Protein AF-A0AAP0NIX9-F1 (afdb_monomer_lite)

pLDDT: mean 76.67, std 14.0, range [36.12, 95.12]

Foldseek 3Di:
DLVVLVVLLVLLVVLCVLLVNDDPSVVVVVVSVVVVVVPPDDPVVSVVVSVVSSVVSVVSSVVCVVVVVVVVVVVVVVVVVVVVVVVVLVVPQDWWWKKKWKKQPDPCCVPVVVPLQGDIDIWIDGPPQWTWFAAADPDQFFRIDIDGPQPDPPIHTDDIGGLAIASDDPVRLVVVVVVVRNVRGNHPDDLAPHHRQNVQQVSSCVGGVGGDDVSNCVNSVVVNVVVVVVCVVVVDDPVPPD

Sequence (242 aa):
MKKLVLEKQKELEEINKSTHIHVDTQTARHILITSLEFGDVDISGLFSNMEDQILKAKELALSRKGILDKVEKLKHASVEESWLHEYEKKKNTIFVPIYLNVYDLHPINGSINWLDLSLYHFGIQAVHGIEYEFGGHDSPSTGIFKGEPRECPGLTLRKLILIGRTDLGPHEVHKFMEELSKSYTGTSYNLITKNCNHFYNDVSLRLTGKRIPRWLNRLAKIGEQLLLDALTKSNLNFGKIL

Structure (mmCIF, N/CA/C/O backbone):
data_AF-A0AAP0NIX9-F1
#
_entry.id   AF-A0AAP0NIX9-F1
#
loop_
_atom_site.group_PDB
_atom_site.id
_atom_site.type_symbol
_atom_site.label_atom_id
_atom_site.label_alt_id
_atom_site.label_comp_id
_atom_site.label_asym_id
_atom_site.label_entity_id
_atom_site.label_seq_id
_atom_site.pdbx_PDB_ins_code
_atom_site.Cartn_x
_atom_site.Cartn_y
_atom_site.Cartn_z
_atom_site.occupancy
_atom_site.B_iso_or_equiv
_atom_site.auth_seq_id
_atom_site.auth_comp_id
_atom_site.auth_asym_id
_atom_site.auth_atom_id
_atom_site.pdbx_PDB_model_num
ATOM 1 N N . MET A 1 1 ? -17.390 -13.229 60.507 1.00 62.84 1 MET A N 1
ATOM 2 C CA . MET A 1 1 ? -17.103 -11.788 60.677 1.00 62.84 1 MET A CA 1
ATOM 3 C C . MET A 1 1 ? -16.081 -11.298 59.645 1.00 62.84 1 MET A C 1
ATOM 5 O O . MET A 1 1 ? -16.526 -10.780 58.635 1.00 62.84 1 MET A O 1
ATOM 9 N N . LYS A 1 2 ? -14.764 -11.560 59.763 1.00 66.56 2 LYS A N 1
ATOM 10 C CA . LYS A 1 2 ? -13.742 -11.073 58.791 1.00 66.56 2 LYS A CA 1
ATOM 11 C C . LYS A 1 2 ? -13.994 -11.460 57.319 1.00 66.56 2 LYS A C 1
ATOM 13 O O . LYS A 1 2 ? -13.936 -10.612 56.438 1.00 66.56 2 LYS A O 1
ATOM 18 N N . LYS A 1 3 ? -14.340 -12.727 57.057 1.00 75.50 3 LYS A N 1
ATOM 19 C CA . LYS A 1 3 ? -14.677 -13.219 55.704 1.00 75.50 3 LYS A CA 1
ATOM 20 C C . LYS A 1 3 ? -15.863 -12.470 55.071 1.00 75.50 3 LYS A C 1
ATOM 22 O O . LYS A 1 3 ? -15.846 -12.206 53.878 1.00 75.50 3 LYS A O 1
ATOM 27 N N . LEU A 1 4 ? -16.851 -12.099 55.886 1.00 77.25 4 LEU A N 1
ATOM 28 C CA . LEU A 1 4 ? -18.072 -11.424 55.440 1.00 77.25 4 LEU A CA 1
ATOM 29 C C . LEU A 1 4 ? -17.799 -9.963 55.036 1.00 77.25 4 LEU A C 1
ATOM 31 O O . LEU A 1 4 ? -18.346 -9.481 54.052 1.00 77.25 4 LEU A O 1
ATOM 35 N N . VAL A 1 5 ? -16.896 -9.288 55.754 1.00 73.50 5 VAL A N 1
ATOM 36 C CA . VAL A 1 5 ? -16.411 -7.934 55.427 1.00 73.50 5 VAL A CA 1
ATOM 37 C C . VAL A 1 5 ? -15.696 -7.922 54.070 1.00 73.50 5 VAL A C 1
ATOM 39 O O . VAL A 1 5 ? -15.995 -7.094 53.217 1.00 73.50 5 VAL A O 1
ATOM 42 N N . LEU A 1 6 ? -14.808 -8.890 53.822 1.00 77.19 6 LEU A N 1
ATOM 43 C CA . LEU A 1 6 ? -14.127 -9.044 52.528 1.00 77.19 6 LEU A CA 1
ATOM 44 C C . LEU A 1 6 ? -15.105 -9.292 51.367 1.00 77.19 6 LEU A C 1
ATOM 46 O O . LEU A 1 6 ? -14.918 -8.766 50.272 1.00 77.19 6 LEU A O 1
ATOM 50 N N . GLU A 1 7 ? -16.155 -10.074 51.605 1.00 83.50 7 GLU A N 1
ATOM 51 C CA . GLU A 1 7 ? -17.180 -10.375 50.603 1.00 83.50 7 GLU A CA 1
ATOM 52 C C . GLU A 1 7 ? -18.019 -9.137 50.250 1.00 83.50 7 GLU A C 1
ATOM 54 O O . GLU A 1 7 ? -18.254 -8.864 49.073 1.00 83.50 7 GLU A O 1
ATOM 59 N N . LYS A 1 8 ? -18.366 -8.317 51.248 1.00 80.19 8 LYS A N 1
ATOM 60 C CA . LYS A 1 8 ? -19.041 -7.026 51.049 1.00 80.19 8 LYS A CA 1
ATOM 61 C C . LYS A 1 8 ? -18.166 -6.009 50.312 1.00 80.19 8 LYS A C 1
ATOM 63 O O . LYS A 1 8 ? -18.660 -5.292 49.445 1.00 80.19 8 LYS A O 1
ATOM 68 N N . GLN A 1 9 ? -16.861 -5.993 50.580 1.00 80.94 9 GLN A N 1
ATOM 69 C CA . GLN A 1 9 ? -15.921 -5.133 49.853 1.00 80.94 9 GLN A CA 1
ATOM 70 C C . GLN A 1 9 ? -15.881 -5.494 48.362 1.00 80.94 9 GLN A C 1
ATOM 72 O O . GLN A 1 9 ? -15.926 -4.612 47.504 1.00 80.94 9 GLN A O 1
ATOM 77 N N . LYS A 1 10 ? -15.860 -6.798 48.057 1.00 84.31 10 LYS A N 1
ATOM 78 C CA . LYS A 1 10 ? -15.901 -7.297 46.680 1.00 84.31 10 LYS A CA 1
ATOM 79 C C . LYS A 1 10 ? -17.201 -6.915 45.967 1.00 84.31 10 LYS A C 1
ATOM 81 O O . LYS A 1 10 ? -17.156 -6.501 44.812 1.00 84.31 10 LYS A O 1
ATOM 86 N N . GLU A 1 11 ? -18.341 -7.014 46.652 1.00 85.00 11 GLU A N 1
ATOM 87 C CA . GLU A 1 11 ? -19.643 -6.589 46.117 1.00 85.00 11 GLU A CA 1
ATOM 88 C C . GLU A 1 11 ? -19.627 -5.097 45.728 1.00 85.00 11 GLU A C 1
ATOM 90 O O . GLU A 1 11 ? -20.014 -4.733 44.616 1.00 85.00 11 GLU A O 1
ATOM 95 N N . LEU A 1 12 ? -19.110 -4.233 46.608 1.00 81.50 12 LEU A N 1
ATOM 96 C CA . LEU A 1 12 ? -18.998 -2.792 46.361 1.00 81.50 12 LEU A CA 1
ATOM 97 C C . LEU A 1 12 ? -18.114 -2.472 45.142 1.00 81.50 12 LEU A C 1
ATOM 99 O O . LEU A 1 12 ? -18.434 -1.604 44.329 1.00 81.50 12 LEU A O 1
ATOM 103 N N . GLU A 1 13 ? -17.006 -3.192 44.992 1.00 82.12 13 GLU A N 1
ATOM 104 C CA . GLU A 1 13 ? -16.076 -3.049 43.871 1.00 82.12 13 GLU A CA 1
ATOM 105 C C . GLU A 1 13 ? -16.677 -3.448 42.528 1.00 82.12 13 GLU A C 1
ATOM 107 O O . GLU A 1 13 ? -16.464 -2.758 41.528 1.00 82.12 13 GLU A O 1
ATOM 112 N N . GLU A 1 14 ? -17.442 -4.537 42.492 1.00 84.44 14 GLU A N 1
ATOM 113 C CA . GLU A 1 14 ? -18.140 -4.973 41.284 1.00 84.44 14 GLU A CA 1
ATOM 114 C C . GLU A 1 14 ? -19.198 -3.948 40.854 1.00 84.44 14 GLU A C 1
ATOM 116 O O . GLU A 1 14 ? -19.271 -3.600 39.671 1.00 84.44 14 GLU A O 1
ATOM 121 N N . ILE A 1 15 ? -19.943 -3.376 41.807 1.00 81.88 15 ILE A N 1
ATOM 122 C CA . ILE A 1 15 ? -20.933 -2.326 41.527 1.00 81.88 15 ILE A CA 1
ATOM 123 C C . ILE A 1 15 ? -20.250 -1.058 40.997 1.00 81.88 15 ILE A C 1
ATOM 125 O O . ILE A 1 15 ? -20.654 -0.527 39.957 1.00 81.88 15 ILE A O 1
ATOM 129 N N . ASN A 1 16 ? -19.178 -0.597 41.642 1.00 80.62 16 ASN A N 1
ATOM 130 C CA . ASN A 1 16 ? -18.435 0.589 41.202 1.00 80.62 16 ASN A CA 1
ATOM 131 C C . ASN A 1 16 ? -17.807 0.396 39.812 1.00 80.62 16 ASN A C 1
ATOM 133 O O . ASN A 1 16 ? -17.875 1.289 38.964 1.00 80.62 16 ASN A O 1
ATOM 137 N N . LYS A 1 17 ? -17.279 -0.801 39.525 1.00 80.88 17 LYS A N 1
ATOM 138 C CA . LYS A 1 17 ? -16.752 -1.149 38.200 1.00 80.88 17 LYS A CA 1
ATOM 139 C C . LYS A 1 17 ? -17.848 -1.146 37.133 1.00 80.88 17 LYS A C 1
ATOM 141 O O . LYS A 1 17 ? -17.638 -0.587 36.058 1.00 80.88 17 LYS A O 1
ATOM 146 N N . SER A 1 18 ? -19.013 -1.727 37.431 1.00 74.75 18 SER A N 1
ATOM 147 C CA . SER A 1 18 ? -20.153 -1.781 36.501 1.00 74.75 18 SER A CA 1
ATOM 148 C C . SER A 1 18 ? -20.740 -0.402 36.179 1.00 74.75 18 SER A C 1
ATOM 150 O O . SER A 1 18 ? -21.308 -0.199 35.112 1.00 74.75 18 SER A O 1
ATOM 152 N N . THR A 1 19 ? -20.557 0.569 37.075 1.00 76.94 19 THR A N 1
ATOM 153 C CA . THR A 1 19 ? -21.051 1.945 36.926 1.00 76.94 19 THR A CA 1
ATOM 154 C C . THR A 1 19 ? -20.006 2.918 36.389 1.00 76.94 19 THR A C 1
ATOM 156 O O . THR A 1 19 ? -20.267 4.125 36.327 1.00 76.94 19 THR A O 1
ATOM 159 N N . HIS A 1 20 ? -18.832 2.406 36.000 1.00 71.19 20 HIS A N 1
ATOM 160 C CA . HIS A 1 20 ? -17.674 3.192 35.572 1.00 71.19 20 HIS A CA 1
ATOM 161 C C . HIS A 1 20 ? -17.270 4.285 36.581 1.00 71.19 20 HIS A C 1
ATOM 163 O O . HIS A 1 20 ? -16.786 5.350 36.197 1.00 71.19 20 HIS A O 1
ATOM 169 N N . ILE A 1 21 ? -17.460 4.036 37.880 1.00 72.81 21 ILE A N 1
ATOM 170 C CA . ILE A 1 21 ? -16.983 4.912 38.953 1.00 72.81 21 ILE A CA 1
ATOM 171 C C . ILE A 1 21 ? -15.568 4.477 39.314 1.00 72.81 21 ILE A C 1
ATOM 173 O O . ILE A 1 21 ? -15.336 3.344 39.734 1.00 72.81 21 ILE A O 1
ATOM 177 N N . HIS A 1 22 ? -14.609 5.387 39.151 1.00 56.94 22 HIS A N 1
ATOM 178 C CA . HIS A 1 22 ? -13.229 5.126 39.529 1.00 56.94 22 HIS A CA 1
ATOM 179 C C . HIS A 1 22 ? -13.077 5.304 41.045 1.00 56.94 22 HIS A C 1
ATOM 181 O O . HIS A 1 22 ? -13.035 6.426 41.543 1.00 56.94 22 HIS A O 1
ATOM 187 N N . VAL A 1 23 ? -13.012 4.196 41.781 1.00 64.81 23 VAL A N 1
ATOM 188 C CA . VAL A 1 23 ? -12.696 4.182 43.215 1.00 64.81 23 VAL A CA 1
ATOM 189 C C . VAL A 1 23 ? -11.350 3.491 43.386 1.00 64.81 23 VAL A C 1
ATOM 191 O O . VAL A 1 23 ? -11.153 2.397 42.849 1.00 64.81 23 VAL A O 1
ATOM 194 N N . ASP A 1 24 ? -10.425 4.122 44.118 1.00 65.31 24 ASP A N 1
ATOM 195 C CA . ASP A 1 24 ? -9.149 3.5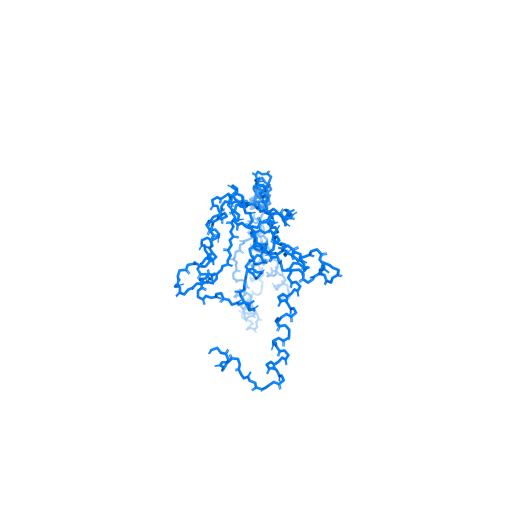06 44.500 1.00 65.31 24 ASP A CA 1
ATOM 196 C C . ASP A 1 24 ? -9.391 2.391 45.527 1.00 65.31 24 ASP A C 1
ATOM 198 O O . ASP A 1 24 ? -9.322 2.534 46.748 1.00 65.31 24 ASP A O 1
ATOM 202 N N . THR A 1 25 ? -9.757 1.253 44.963 1.00 67.75 25 THR A N 1
ATOM 203 C CA . THR A 1 25 ? -10.201 0.046 45.648 1.00 67.75 25 THR A CA 1
ATOM 204 C C . THR A 1 25 ? -9.025 -0.747 46.207 1.00 67.75 25 THR A C 1
ATOM 206 O O . THR A 1 25 ? -9.201 -1.523 47.142 1.00 67.75 25 THR A O 1
ATOM 209 N N . GLN A 1 26 ? -7.804 -0.506 45.718 1.00 68.00 26 GLN A N 1
ATOM 210 C CA . GLN A 1 26 ? -6.590 -1.103 46.275 1.00 68.00 26 GLN A CA 1
ATOM 211 C C . GLN A 1 26 ? -6.204 -0.448 47.601 1.00 68.00 26 GLN A C 1
ATOM 213 O O . GLN A 1 26 ? -5.995 -1.163 48.582 1.00 68.00 26 GLN A O 1
ATOM 218 N N . THR A 1 27 ? -6.201 0.884 47.669 1.00 68.31 27 THR A N 1
ATOM 219 C CA . THR A 1 27 ? -5.926 1.615 48.915 1.00 68.31 27 THR A CA 1
ATOM 220 C C . THR A 1 27 ? -6.995 1.325 49.972 1.00 68.31 27 THR A C 1
ATOM 222 O O . THR A 1 27 ? -6.664 1.033 51.121 1.00 68.31 27 THR A O 1
ATOM 225 N N . ALA A 1 28 ? -8.273 1.284 49.576 1.00 69.06 28 ALA A N 1
ATOM 226 C CA . ALA A 1 28 ? -9.378 0.937 50.475 1.00 69.06 28 ALA A CA 1
ATOM 227 C C . ALA A 1 28 ? -9.264 -0.491 51.045 1.00 69.06 28 ALA A C 1
ATOM 229 O O . ALA A 1 28 ? -9.403 -0.687 52.254 1.00 69.06 28 ALA A O 1
ATOM 230 N N . ARG A 1 29 ? -8.944 -1.490 50.205 1.00 71.06 29 ARG A N 1
ATOM 231 C CA . ARG A 1 29 ? -8.692 -2.872 50.653 1.00 71.06 29 ARG A CA 1
ATOM 232 C C . ARG A 1 29 ? -7.496 -2.961 51.597 1.00 71.06 29 ARG A C 1
ATOM 234 O O . ARG A 1 29 ? -7.558 -3.698 52.577 1.00 71.06 29 ARG A O 1
ATOM 241 N N . HIS A 1 30 ? -6.419 -2.227 51.318 1.00 72.00 30 HIS A N 1
ATOM 242 C CA . HIS A 1 30 ? -5.210 -2.291 52.133 1.00 72.00 30 HIS A CA 1
ATOM 243 C C . HIS A 1 30 ? -5.418 -1.684 53.524 1.00 72.00 30 HIS A C 1
ATOM 245 O O . HIS A 1 30 ? -4.981 -2.275 54.514 1.00 72.00 30 HIS A O 1
ATOM 251 N N . ILE A 1 31 ? -6.147 -0.567 53.611 1.00 70.56 31 ILE A N 1
ATOM 252 C CA . ILE A 1 31 ? -6.553 0.050 54.880 1.00 70.56 31 ILE A CA 1
ATOM 253 C C . ILE A 1 31 ? -7.452 -0.914 55.671 1.00 70.56 31 ILE A C 1
ATOM 255 O O . ILE A 1 31 ? -7.195 -1.156 56.847 1.00 70.56 31 ILE A O 1
ATOM 259 N N . LEU A 1 32 ? -8.436 -1.545 55.017 1.00 73.00 32 LEU A N 1
ATOM 260 C CA . LEU A 1 32 ? -9.340 -2.518 55.647 1.00 73.00 32 LEU A CA 1
ATOM 261 C C . LEU A 1 32 ? -8.614 -3.737 56.234 1.00 73.00 32 LEU A C 1
ATOM 263 O O . LEU A 1 32 ? -8.911 -4.143 57.356 1.00 73.00 32 LEU A O 1
ATOM 267 N N . ILE A 1 33 ? -7.674 -4.327 55.490 1.00 74.12 33 ILE A N 1
ATOM 268 C CA . ILE A 1 33 ? -6.907 -5.500 55.943 1.00 74.12 33 ILE A CA 1
ATOM 269 C C . ILE A 1 33 ? -6.044 -5.134 57.152 1.00 74.12 33 ILE A C 1
ATOM 271 O O . ILE A 1 33 ? -6.125 -5.808 58.177 1.00 74.12 33 ILE A O 1
ATOM 275 N N . THR A 1 34 ? -5.310 -4.023 57.058 1.00 72.25 34 THR A N 1
ATOM 276 C CA . THR A 1 34 ? -4.472 -3.489 58.140 1.00 72.25 34 THR A CA 1
ATOM 277 C C . THR A 1 34 ? -5.306 -3.289 59.411 1.00 72.25 34 THR A C 1
ATOM 279 O O . THR A 1 34 ? -4.990 -3.838 60.463 1.00 72.25 34 THR A O 1
ATOM 282 N N . SER A 1 35 ? -6.450 -2.605 59.323 1.00 70.56 35 SER A N 1
ATOM 283 C CA . SER A 1 35 ? -7.339 -2.361 60.468 1.00 70.56 35 SER A CA 1
ATOM 284 C C . SER A 1 35 ? -7.942 -3.633 61.091 1.00 70.56 35 SER A C 1
ATOM 286 O O . SER A 1 35 ? -8.195 -3.665 62.294 1.00 70.56 35 SER A O 1
ATOM 288 N N . LEU A 1 36 ? -8.150 -4.701 60.312 1.00 71.44 36 LEU A N 1
ATOM 289 C CA . LEU A 1 36 ? -8.652 -5.993 60.806 1.00 71.44 36 LEU A CA 1
ATOM 290 C C . LEU A 1 36 ? -7.577 -6.851 61.497 1.00 71.44 36 LEU A C 1
ATOM 292 O O . LEU A 1 36 ? -7.927 -7.810 62.198 1.00 71.44 36 LEU A O 1
ATOM 296 N N . GLU A 1 37 ? -6.295 -6.564 61.279 1.00 72.00 37 GLU A N 1
ATOM 297 C CA . GLU A 1 37 ? -5.157 -7.274 61.878 1.00 72.00 37 GLU A CA 1
ATOM 298 C C . GLU A 1 37 ? -4.767 -6.703 63.248 1.00 72.00 37 GLU A C 1
ATOM 300 O O . GLU A 1 37 ? -4.425 -7.478 64.139 1.00 72.00 37 GLU A O 1
ATOM 305 N N . PHE A 1 38 ? -4.922 -5.391 63.461 1.00 67.38 38 PHE A N 1
ATOM 306 C CA . PHE A 1 38 ? -4.575 -4.721 64.725 1.00 67.38 38 PHE A CA 1
ATOM 307 C C . PHE A 1 38 ? -5.637 -4.830 65.838 1.00 67.38 38 PHE A C 1
ATOM 309 O O . PHE A 1 38 ? -5.366 -4.449 66.971 1.00 67.38 38 PHE A O 1
ATOM 316 N N . GLY A 1 39 ? -6.820 -5.393 65.556 1.00 60.38 39 GLY A N 1
ATOM 317 C CA . GLY A 1 39 ? -7.799 -5.800 66.579 1.00 60.38 39 GLY A CA 1
ATOM 318 C C . GLY A 1 39 ? -8.567 -4.679 67.298 1.00 60.38 39 GLY A C 1
ATOM 319 O O . GLY A 1 39 ? -9.339 -4.989 68.199 1.00 60.38 39 GLY A O 1
ATOM 320 N N . ASP A 1 40 ? -8.405 -3.418 66.887 1.00 58.88 40 ASP A N 1
ATOM 321 C CA . ASP A 1 40 ? -8.911 -2.223 67.594 1.00 58.88 40 ASP A CA 1
ATOM 322 C C . ASP A 1 40 ? -10.183 -1.603 66.969 1.00 58.88 40 ASP A C 1
ATOM 324 O O . ASP A 1 40 ? -10.509 -0.440 67.186 1.00 58.88 40 ASP A O 1
ATOM 328 N N . VAL A 1 41 ? -10.909 -2.349 66.130 1.00 64.12 41 VAL A N 1
ATOM 329 C CA . VAL A 1 41 ? -12.054 -1.805 65.376 1.00 64.12 41 VAL A CA 1
ATOM 330 C C . VAL A 1 41 ? -13.337 -2.553 65.702 1.00 64.12 41 VAL A C 1
ATOM 332 O O . VAL A 1 41 ? -13.392 -3.781 65.610 1.00 64.12 41 VAL A O 1
ATOM 335 N N . ASP A 1 42 ? -14.391 -1.797 66.024 1.00 74.44 42 ASP A N 1
ATOM 336 C CA . ASP A 1 42 ? -15.756 -2.311 66.121 1.00 74.44 42 ASP A CA 1
ATOM 337 C C . ASP A 1 42 ? -16.210 -2.862 64.760 1.00 74.44 42 ASP A C 1
ATOM 339 O O . ASP A 1 42 ? -16.607 -2.143 63.839 1.00 74.44 42 ASP A O 1
ATOM 343 N N . ILE A 1 43 ? -16.135 -4.186 64.644 1.00 69.94 43 ILE A N 1
ATOM 344 C CA . ILE A 1 43 ? -16.483 -4.939 63.439 1.00 69.94 43 ILE A CA 1
ATOM 345 C C . ILE A 1 43 ? -17.961 -4.730 63.073 1.00 69.94 43 ILE A C 1
ATOM 347 O O . ILE A 1 43 ? -18.302 -4.774 61.892 1.00 69.94 43 ILE A O 1
ATOM 351 N N . SER A 1 44 ? -18.830 -4.490 64.061 1.00 76.25 44 SER A N 1
ATOM 352 C CA . SER A 1 44 ? -20.259 -4.269 63.838 1.00 76.25 44 SER A CA 1
ATOM 353 C C . SER A 1 44 ? -20.514 -2.916 63.169 1.00 76.25 44 SER A C 1
ATOM 355 O O . SER A 1 44 ? -21.223 -2.850 62.164 1.00 76.25 44 SER A O 1
ATOM 357 N N . GLY A 1 45 ? -19.891 -1.844 63.669 1.00 75.62 45 GLY A N 1
ATOM 358 C CA . GLY A 1 45 ? -19.950 -0.516 63.057 1.00 75.62 45 GLY A CA 1
ATOM 359 C C . GLY A 1 45 ? -19.354 -0.475 61.646 1.00 75.62 45 GLY A C 1
ATOM 360 O O . GLY A 1 45 ? -19.935 0.133 60.745 1.00 75.62 45 GLY A O 1
ATOM 361 N N . LEU A 1 46 ? -18.240 -1.180 61.417 1.00 77.12 46 LEU A N 1
ATOM 362 C CA . LEU A 1 46 ? -17.618 -1.285 60.093 1.00 77.12 46 LEU A CA 1
ATOM 363 C C . LEU A 1 46 ? -18.519 -2.009 59.086 1.00 77.12 46 LEU A C 1
ATOM 365 O O . LEU A 1 46 ? -18.647 -1.574 57.943 1.00 77.12 46 LEU A O 1
ATOM 369 N N . PHE A 1 47 ? -19.174 -3.085 59.520 1.00 75.38 47 PHE A N 1
ATOM 370 C CA . PHE A 1 47 ? -20.105 -3.831 58.684 1.00 75.38 47 PHE A CA 1
ATOM 371 C C . PHE A 1 47 ? -21.309 -2.975 58.265 1.00 75.38 47 PHE A C 1
ATOM 373 O O . PHE A 1 47 ? -21.610 -2.894 57.077 1.00 75.38 47 PHE A O 1
ATOM 380 N N . SER A 1 48 ? -21.918 -2.258 59.215 1.00 79.81 48 SER A N 1
ATOM 381 C CA . SER A 1 48 ? -23.036 -1.340 58.954 1.00 79.81 48 SER A CA 1
ATOM 382 C C . SER A 1 48 ? -22.665 -0.228 57.957 1.00 79.81 48 SER A C 1
ATOM 384 O O . SER A 1 48 ? -23.409 0.048 57.018 1.00 79.81 48 SER A O 1
ATOM 386 N N . ASN A 1 49 ? -21.465 0.352 58.078 1.00 82.31 49 ASN A N 1
ATOM 387 C CA . ASN A 1 49 ? -20.967 1.356 57.130 1.00 82.31 49 ASN A CA 1
ATOM 388 C C . ASN A 1 49 ? -20.832 0.787 55.706 1.00 82.31 49 ASN A C 1
ATOM 390 O O . ASN A 1 49 ? -21.244 1.418 54.735 1.00 82.31 49 ASN A O 1
ATOM 394 N N . MET A 1 50 ? -20.302 -0.429 55.569 1.00 78.44 50 MET A N 1
ATOM 395 C CA . MET A 1 50 ? -20.182 -1.078 54.263 1.00 78.44 50 MET A CA 1
ATOM 396 C C . MET A 1 50 ? -21.537 -1.418 53.647 1.00 78.44 50 MET A C 1
ATOM 398 O O . MET A 1 50 ? -21.705 -1.268 52.438 1.00 78.44 50 MET A O 1
ATOM 402 N N . GLU A 1 51 ? -22.509 -1.853 54.449 1.00 81.00 51 GLU A N 1
ATOM 403 C CA . GLU A 1 51 ? -23.874 -2.081 53.972 1.00 81.00 51 GLU A CA 1
ATOM 404 C C . GLU A 1 51 ? -24.514 -0.787 53.455 1.00 81.00 51 GLU A C 1
ATOM 406 O O . GLU A 1 51 ? -25.109 -0.794 52.376 1.00 81.00 51 GLU A O 1
ATOM 411 N N . ASP A 1 52 ? -24.301 0.334 54.149 1.00 85.88 52 ASP A N 1
ATOM 412 C CA . ASP A 1 52 ? -24.774 1.655 53.726 1.00 85.88 52 ASP A CA 1
ATOM 413 C C . ASP A 1 52 ? -24.083 2.135 52.431 1.00 85.88 52 ASP A C 1
ATOM 415 O O . ASP A 1 52 ? -24.730 2.653 51.516 1.00 85.88 52 ASP A O 1
ATOM 419 N N . GLN A 1 53 ? -22.773 1.894 52.285 1.00 83.69 53 GLN A N 1
ATOM 420 C CA . GLN A 1 53 ? -22.033 2.184 51.048 1.00 83.69 53 GLN A CA 1
ATOM 421 C C . GLN A 1 53 ? -22.515 1.338 49.865 1.00 83.69 53 GLN A C 1
ATOM 423 O O . GLN A 1 53 ? -22.662 1.858 48.758 1.00 83.69 53 GLN A O 1
ATOM 428 N N . ILE A 1 54 ? -22.786 0.049 50.086 1.00 83.62 54 ILE A N 1
ATOM 429 C CA . ILE A 1 54 ? -23.329 -0.845 49.057 1.00 83.62 54 ILE A CA 1
ATOM 430 C C . ILE A 1 54 ? -24.729 -0.395 48.648 1.00 83.62 54 ILE A C 1
ATOM 432 O O . ILE A 1 54 ? -25.027 -0.381 47.454 1.00 83.62 54 ILE A O 1
ATOM 436 N N . LEU A 1 55 ? -25.578 -0.003 49.601 1.00 87.94 55 LEU A N 1
ATOM 437 C CA . LEU A 1 55 ? -26.920 0.497 49.310 1.00 87.94 55 LEU A CA 1
ATOM 438 C C . LEU A 1 55 ? -26.857 1.743 48.415 1.00 87.94 55 LEU A C 1
ATOM 440 O O . LEU A 1 55 ? -27.454 1.757 47.338 1.00 87.94 55 LEU A O 1
ATOM 444 N N . LYS A 1 56 ? -26.037 2.729 48.793 1.00 87.88 56 LYS A N 1
ATOM 445 C CA . LYS A 1 56 ? -25.802 3.946 47.999 1.00 87.88 56 LYS A CA 1
ATOM 446 C C . LYS A 1 56 ? -25.241 3.638 46.611 1.00 87.88 56 LYS A C 1
ATOM 448 O O . LYS A 1 56 ? -25.685 4.218 45.620 1.00 87.88 56 LYS A O 1
ATOM 453 N N . ALA A 1 57 ? -24.291 2.707 46.513 1.00 83.81 57 ALA A N 1
ATOM 454 C CA . ALA A 1 57 ? -23.720 2.295 45.234 1.00 83.81 57 ALA A CA 1
ATOM 455 C C . ALA A 1 57 ? -24.767 1.622 44.329 1.00 83.81 57 ALA A C 1
ATOM 457 O O . ALA A 1 57 ? -24.795 1.889 43.126 1.00 83.81 57 ALA A O 1
ATOM 458 N N . LYS A 1 58 ? -25.666 0.800 44.890 1.00 86.94 58 LYS A N 1
ATOM 459 C CA . LYS A 1 58 ? -26.772 0.167 44.151 1.00 86.94 58 LYS A CA 1
ATOM 460 C C . LYS A 1 58 ? -27.792 1.184 43.649 1.00 86.94 58 LYS A C 1
ATOM 462 O O . LYS A 1 58 ? -28.194 1.097 42.491 1.00 86.94 58 LYS A O 1
ATOM 467 N N . GLU A 1 59 ? -28.184 2.156 44.468 1.00 89.06 59 GLU A N 1
ATOM 468 C CA . GLU A 1 59 ? -29.091 3.234 44.049 1.00 89.06 59 GLU A CA 1
ATOM 469 C C . GLU A 1 59 ? -28.479 4.082 42.932 1.00 89.06 59 GLU A C 1
ATOM 471 O O . GLU A 1 59 ? -29.120 4.351 41.911 1.00 89.06 59 GLU A O 1
ATOM 476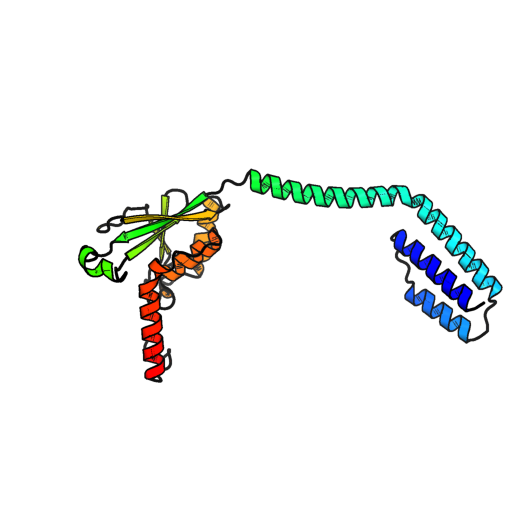 N N . LEU A 1 60 ? -27.201 4.438 43.076 1.00 85.12 60 LEU A N 1
ATOM 477 C CA . LEU A 1 60 ? -26.469 5.171 42.053 1.00 85.12 60 LEU A CA 1
ATOM 478 C C . LEU A 1 60 ? -26.363 4.363 40.753 1.00 85.12 60 LEU A C 1
ATOM 480 O O . LEU A 1 60 ? -26.592 4.916 39.675 1.00 85.12 60 LEU A O 1
ATOM 484 N N . ALA A 1 61 ? -26.088 3.059 40.836 1.00 85.19 61 ALA A N 1
ATOM 485 C CA . ALA A 1 61 ? -26.083 2.163 39.683 1.00 85.19 61 ALA A CA 1
ATOM 486 C C . ALA A 1 61 ? -27.441 2.124 38.978 1.00 85.19 61 ALA A C 1
ATOM 488 O O . ALA A 1 61 ? -27.509 2.256 37.753 1.00 85.19 61 ALA A O 1
ATOM 489 N N . LEU A 1 62 ? -28.525 2.021 39.751 1.00 88.50 62 LEU A N 1
ATOM 490 C CA . LEU A 1 62 ? -29.887 2.026 39.231 1.00 88.50 62 LEU A CA 1
ATOM 491 C C . LEU A 1 62 ? -30.195 3.340 38.499 1.00 88.50 62 LEU A C 1
ATOM 493 O O . LEU A 1 62 ? -30.697 3.316 37.376 1.00 88.50 62 LEU A O 1
ATOM 497 N N . SER A 1 63 ? -29.824 4.479 39.093 1.00 89.69 63 SER A N 1
ATOM 498 C CA . SER A 1 63 ? -30.041 5.810 38.509 1.00 89.69 63 SER A CA 1
ATOM 499 C C . SER A 1 63 ? -29.275 6.022 37.195 1.00 89.69 63 SER A C 1
ATOM 501 O O . SER A 1 63 ? -29.752 6.712 36.295 1.00 89.69 63 SER A O 1
ATOM 503 N N . ARG A 1 64 ? -28.096 5.398 37.054 1.00 88.75 64 ARG A N 1
ATOM 504 C CA . ARG A 1 64 ? -27.216 5.541 35.884 1.00 88.75 64 ARG A CA 1
ATOM 505 C C . ARG A 1 64 ? -27.491 4.537 34.775 1.00 88.75 64 ARG A C 1
ATOM 507 O O . ARG A 1 64 ? -27.018 4.756 33.661 1.00 88.75 64 ARG A O 1
ATOM 514 N N . LYS A 1 65 ? -28.264 3.479 35.037 1.00 88.12 65 LYS A N 1
ATOM 515 C CA . LYS A 1 65 ? -28.527 2.392 34.081 1.00 88.12 65 LYS A CA 1
ATOM 516 C C . LYS A 1 65 ? -28.957 2.907 32.705 1.00 88.12 65 LYS A C 1
ATOM 518 O O . LYS A 1 65 ? -28.341 2.567 31.704 1.00 88.12 65 LYS A O 1
ATOM 523 N N . GLY A 1 66 ? -29.930 3.819 32.657 1.00 90.19 66 GLY A N 1
ATOM 524 C CA . GLY A 1 66 ? -30.421 4.366 31.386 1.00 90.19 66 GLY A CA 1
ATOM 525 C C . GLY A 1 66 ? -29.384 5.184 30.602 1.00 90.19 66 GLY A C 1
ATOM 526 O O . GLY A 1 66 ? -29.453 5.243 29.376 1.00 90.19 66 GLY A O 1
ATOM 527 N N . ILE A 1 67 ? -28.419 5.811 31.283 1.00 90.00 67 ILE A N 1
ATOM 528 C CA . ILE A 1 67 ? -27.308 6.522 30.633 1.00 90.00 67 ILE A CA 1
ATOM 529 C C . ILE A 1 67 ? -26.278 5.515 30.124 1.00 90.00 67 ILE A C 1
ATOM 531 O O . ILE A 1 67 ? -25.827 5.645 28.991 1.00 90.00 67 ILE A O 1
ATOM 535 N N . LEU A 1 68 ? -25.933 4.507 30.926 1.00 86.31 68 LEU A N 1
ATOM 536 C CA . LEU A 1 68 ? -24.978 3.465 30.544 1.00 86.31 68 LEU A CA 1
ATOM 537 C C . LEU A 1 68 ? -25.461 2.679 29.318 1.00 86.31 68 LEU A C 1
ATOM 539 O O . LEU A 1 68 ? -24.695 2.536 28.369 1.00 86.31 68 LEU A O 1
ATOM 543 N N . ASP A 1 69 ? -26.745 2.313 29.270 1.00 90.94 69 ASP A N 1
ATOM 544 C CA . ASP A 1 69 ? -27.358 1.664 28.103 1.00 90.94 69 ASP A CA 1
ATOM 545 C C . ASP A 1 69 ? -27.251 2.546 26.845 1.00 90.94 69 ASP A C 1
ATOM 547 O O . ASP A 1 69 ? -27.000 2.065 25.739 1.00 90.94 69 ASP A O 1
ATOM 551 N N . LYS A 1 70 ? -27.429 3.869 26.991 1.00 93.00 70 LYS A N 1
ATOM 552 C CA . LYS A 1 70 ? -27.247 4.822 25.884 1.00 93.00 70 LYS A CA 1
ATOM 553 C C . LYS A 1 70 ? -25.784 4.937 25.467 1.00 93.00 70 LYS A C 1
ATOM 555 O O . LYS A 1 70 ? -25.514 4.991 24.274 1.00 93.00 70 LYS A O 1
ATOM 560 N N . VAL A 1 71 ? -24.848 4.964 26.415 1.00 91.50 71 VAL A N 1
ATOM 561 C CA . VAL A 1 71 ? -23.404 5.013 26.136 1.00 91.50 71 VAL A CA 1
ATOM 562 C C . VAL A 1 71 ? -22.958 3.760 25.390 1.00 91.50 71 VAL A C 1
ATOM 564 O O . VAL A 1 71 ? -22.204 3.868 24.428 1.00 91.50 71 VAL A O 1
ATOM 567 N N . GLU A 1 72 ? -23.431 2.583 25.788 1.00 89.88 72 GLU A N 1
ATOM 568 C CA . GLU A 1 72 ? -23.140 1.330 25.091 1.00 89.88 72 GLU A CA 1
ATOM 569 C C . GLU A 1 72 ? -23.691 1.350 23.661 1.00 89.88 72 GLU A C 1
ATOM 571 O O . GLU A 1 72 ? -22.949 1.096 22.712 1.00 89.88 72 GLU A O 1
ATOM 576 N N . LYS A 1 73 ? -24.946 1.777 23.479 1.00 94.50 73 LYS A N 1
ATOM 577 C CA . LYS A 1 73 ? -25.530 1.970 22.141 1.00 94.50 73 LYS A CA 1
ATOM 578 C C . LYS A 1 73 ? -24.736 2.960 21.290 1.00 94.50 73 LYS A C 1
ATOM 580 O O . LYS A 1 73 ? -24.500 2.684 20.120 1.00 94.50 73 LYS A O 1
ATOM 585 N N . LEU A 1 74 ? -24.295 4.081 21.862 1.00 93.19 74 LEU A N 1
ATOM 586 C CA . LEU A 1 74 ? -23.480 5.075 21.156 1.00 93.19 74 LEU A CA 1
ATOM 587 C C . LEU A 1 74 ? -22.096 4.535 20.785 1.00 93.19 74 LEU A C 1
ATOM 589 O O . LEU A 1 74 ? -21.607 4.835 19.702 1.00 93.19 74 LEU A O 1
ATOM 593 N N . LYS A 1 75 ? -21.474 3.712 21.637 1.00 92.75 75 LYS A N 1
ATOM 594 C CA . LYS A 1 75 ? -20.216 3.029 21.296 1.00 92.75 75 LYS A CA 1
ATOM 595 C C . LYS A 1 75 ? -20.401 2.115 20.090 1.00 92.75 75 LYS A C 1
ATOM 597 O O . LYS A 1 75 ? -19.586 2.160 19.176 1.00 92.75 75 LYS A O 1
ATOM 602 N N . HIS A 1 76 ? -21.474 1.326 20.068 1.00 92.81 76 HIS A N 1
ATOM 603 C CA . HIS A 1 76 ? -21.786 0.474 18.922 1.00 92.81 76 HIS A CA 1
ATOM 604 C C . HIS A 1 76 ? -22.069 1.289 17.655 1.00 92.81 76 HIS A C 1
ATOM 606 O O . HIS A 1 76 ? -21.466 1.006 16.623 1.00 92.81 76 HIS A O 1
ATOM 612 N N . ALA A 1 77 ? -22.898 2.332 17.747 1.00 94.12 77 ALA A N 1
ATOM 613 C CA . ALA A 1 77 ? -23.199 3.213 16.620 1.00 94.12 77 ALA A CA 1
ATOM 614 C C . ALA A 1 77 ? -21.938 3.899 16.068 1.00 94.12 77 ALA A C 1
ATOM 616 O O . ALA A 1 77 ? -21.737 3.928 14.863 1.00 94.12 77 ALA A O 1
ATOM 617 N N . SER A 1 78 ? -21.038 4.371 16.936 1.00 92.56 78 SER A N 1
ATOM 618 C CA . SER A 1 78 ? -19.773 4.991 16.521 1.00 92.56 78 SER A CA 1
ATOM 619 C C . SER A 1 78 ? -18.864 4.024 15.752 1.00 92.56 78 SER A C 1
ATOM 621 O O . SER A 1 78 ? -18.229 4.416 14.772 1.00 92.56 78 SER A O 1
ATOM 623 N N . VAL A 1 79 ? -18.811 2.753 16.163 1.00 94.12 79 VAL A N 1
ATOM 624 C CA . VAL A 1 79 ? -18.067 1.714 15.432 1.00 94.12 79 VAL A CA 1
ATOM 625 C C . VAL A 1 79 ? -18.706 1.443 14.069 1.00 94.12 79 VAL A C 1
ATOM 627 O O . VAL A 1 79 ? -17.996 1.318 13.071 1.00 94.12 79 VAL A O 1
ATOM 630 N N . GLU A 1 80 ? -20.035 1.377 14.011 1.00 93.38 80 GLU A N 1
ATOM 631 C CA . GLU A 1 80 ? -20.777 1.169 12.767 1.00 93.38 80 GLU A CA 1
ATOM 632 C C . GLU A 1 80 ? -20.603 2.338 11.787 1.00 93.38 80 GLU A C 1
ATOM 634 O O . GLU A 1 80 ? -20.322 2.108 10.613 1.00 93.38 80 GLU A O 1
ATOM 639 N N . GLU A 1 81 ? -20.662 3.585 12.260 1.00 93.19 81 GLU A N 1
ATOM 640 C CA . GLU A 1 81 ? -20.395 4.782 11.453 1.00 93.19 81 GLU A CA 1
ATOM 641 C C . GLU A 1 81 ? -18.982 4.767 10.859 1.00 93.19 81 GLU A C 1
ATOM 643 O O . GLU A 1 81 ? -18.805 5.048 9.672 1.00 93.19 81 GLU A O 1
ATOM 648 N N . SER A 1 82 ? -17.974 4.378 11.648 1.00 91.94 82 SER A N 1
ATOM 649 C CA . SER A 1 82 ? -16.602 4.229 11.151 1.00 91.94 82 SER A CA 1
ATOM 650 C C . SER A 1 82 ? -16.515 3.191 10.031 1.00 91.94 82 SER A C 1
ATOM 652 O O . SER A 1 82 ? -15.836 3.416 9.027 1.00 91.94 82 SER A O 1
ATOM 654 N N . TRP A 1 83 ? -17.199 2.056 10.187 1.00 93.75 83 TRP A N 1
ATOM 655 C CA . TRP A 1 83 ? -17.236 1.008 9.170 1.00 93.75 83 TRP A CA 1
ATOM 656 C C . TRP A 1 83 ? -17.963 1.464 7.897 1.00 93.75 83 TRP A C 1
ATOM 658 O O . TRP A 1 83 ? -17.467 1.238 6.790 1.00 93.75 83 TRP A O 1
ATOM 668 N N . LEU A 1 84 ? -19.101 2.153 8.036 1.00 9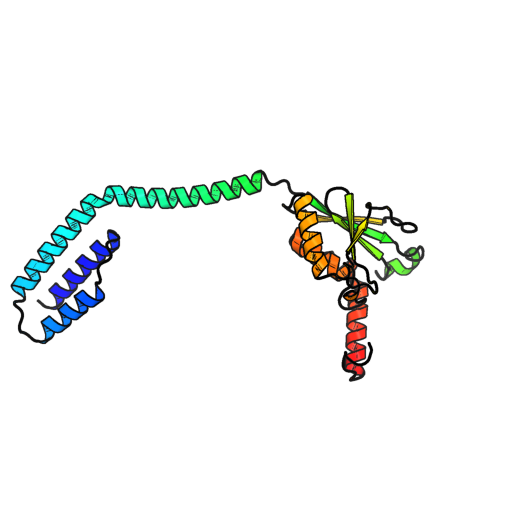0.56 84 LEU A N 1
ATOM 669 C CA . LEU A 1 84 ? -19.863 2.704 6.913 1.00 90.56 84 LEU A CA 1
ATOM 670 C C . LEU A 1 84 ? -19.048 3.735 6.132 1.00 90.56 84 LEU A C 1
ATOM 672 O O . LEU A 1 84 ? -19.005 3.673 4.904 1.00 90.56 84 LEU A O 1
ATOM 676 N N . HIS A 1 85 ? -18.339 4.624 6.826 1.00 82.19 85 HIS A N 1
ATOM 677 C CA . HIS A 1 85 ? -17.463 5.606 6.196 1.00 82.19 85 HIS A CA 1
ATOM 678 C C . HIS A 1 85 ? -16.347 4.937 5.370 1.00 82.19 85 HIS A C 1
ATOM 680 O O . HIS A 1 85 ? -16.083 5.337 4.234 1.00 82.19 85 HIS A O 1
ATOM 686 N N . GLU A 1 86 ? -15.714 3.876 5.884 1.00 84.00 86 GLU A N 1
ATOM 687 C CA . GLU A 1 86 ? -14.732 3.102 5.110 1.00 84.00 86 GLU A CA 1
ATOM 688 C C . GLU A 1 86 ? -15.348 2.390 3.900 1.00 84.00 86 GLU A C 1
ATOM 690 O O . GLU A 1 86 ? -14.733 2.328 2.828 1.00 84.00 86 GLU A O 1
ATOM 695 N N . TYR A 1 87 ? -16.552 1.842 4.061 1.00 84.06 87 TYR A N 1
ATOM 696 C CA . TYR A 1 87 ? -17.272 1.162 2.993 1.00 84.06 87 TYR A CA 1
ATOM 697 C C . TYR A 1 87 ? -17.648 2.127 1.864 1.00 84.06 87 TYR A C 1
ATOM 699 O O . TYR A 1 87 ? -17.362 1.845 0.698 1.00 84.06 87 TYR A O 1
ATOM 707 N N . GLU A 1 88 ? -18.235 3.280 2.188 1.00 81.38 88 GLU A N 1
ATOM 708 C CA . GLU A 1 88 ? -18.585 4.308 1.206 1.00 81.38 88 GLU A CA 1
ATOM 709 C C . GLU A 1 88 ? -17.352 4.866 0.508 1.00 81.38 88 GLU A C 1
ATOM 711 O O . GLU A 1 88 ? -17.363 5.014 -0.716 1.00 81.38 88 GLU A O 1
ATOM 716 N N . LYS A 1 89 ? -16.261 5.090 1.252 1.00 79.00 89 LYS A N 1
ATOM 717 C CA . LYS A 1 89 ? -14.973 5.473 0.672 1.00 79.00 89 LYS A CA 1
ATOM 718 C C . LYS A 1 89 ? -14.548 4.463 -0.390 1.00 79.00 89 LYS A C 1
ATOM 720 O O . LYS A 1 89 ? -14.366 4.853 -1.535 1.00 79.00 89 LYS A O 1
ATOM 725 N N . LYS A 1 90 ? -14.478 3.168 -0.055 1.00 76.56 90 LYS A N 1
ATOM 726 C CA . LYS A 1 90 ? -14.104 2.104 -1.010 1.00 76.56 90 LYS A CA 1
ATOM 727 C C . LYS A 1 90 ? -15.060 1.990 -2.193 1.00 76.56 90 LYS A C 1
ATOM 729 O O . LYS A 1 90 ? -14.617 1.709 -3.302 1.00 76.56 90 LYS A O 1
ATOM 734 N N . LYS A 1 91 ? -16.360 2.174 -1.965 1.00 78.25 91 LYS A N 1
ATOM 735 C CA . LYS A 1 91 ? -17.386 2.107 -3.012 1.00 78.25 91 LYS A CA 1
ATOM 736 C C . LYS A 1 91 ? -17.251 3.255 -4.015 1.00 78.25 91 LYS A C 1
ATOM 738 O O . LYS A 1 91 ? -17.468 3.038 -5.203 1.00 78.25 91 LYS A O 1
ATOM 743 N N . ASN A 1 92 ? -16.881 4.442 -3.541 1.00 74.31 92 ASN A N 1
ATOM 744 C CA . ASN A 1 92 ? -16.711 5.641 -4.362 1.00 74.31 92 ASN A CA 1
ATOM 745 C C . ASN A 1 92 ? -15.275 5.823 -4.888 1.00 74.31 92 ASN A C 1
ATOM 747 O O . ASN A 1 92 ? -15.027 6.710 -5.703 1.00 74.31 92 ASN A O 1
ATOM 751 N N . THR A 1 93 ? -14.327 4.986 -4.461 1.00 77.56 93 THR A N 1
ATOM 752 C CA . THR A 1 93 ? -12.964 4.959 -4.997 1.00 77.56 93 THR A CA 1
ATOM 753 C C . THR A 1 93 ? -12.963 4.486 -6.450 1.00 77.56 93 THR A C 1
ATOM 755 O O . THR A 1 93 ? -13.342 3.357 -6.769 1.00 77.56 93 THR A O 1
ATOM 758 N N . ILE A 1 94 ? -12.455 5.333 -7.343 1.00 78.12 94 ILE A N 1
ATOM 759 C CA . ILE A 1 94 ? -12.170 4.951 -8.724 1.00 78.12 94 ILE A CA 1
ATOM 760 C C . ILE A 1 94 ? -10.838 4.204 -8.742 1.00 78.12 94 ILE A C 1
ATOM 762 O O . ILE A 1 94 ? -9.786 4.778 -8.483 1.00 78.12 94 ILE A O 1
ATOM 766 N N . PHE A 1 95 ? -10.887 2.917 -9.076 1.00 83.88 95 PHE A N 1
ATOM 767 C CA . PHE A 1 95 ? -9.682 2.114 -9.241 1.00 83.88 95 PHE A CA 1
ATOM 768 C C . PHE A 1 95 ? -9.059 2.340 -10.606 1.00 83.88 95 PHE A C 1
ATOM 770 O O . PHE A 1 95 ? -9.693 2.099 -11.638 1.00 83.88 95 PHE A O 1
ATOM 777 N N . VAL A 1 96 ? -7.785 2.701 -10.609 1.00 84.94 96 VAL A N 1
ATOM 778 C CA . VAL A 1 96 ? -7.074 3.063 -11.821 1.00 84.94 96 VAL A CA 1
ATOM 779 C C . VAL A 1 96 ? -6.077 1.981 -12.232 1.00 84.94 96 VAL A C 1
ATOM 781 O O . VAL A 1 96 ? -5.318 1.498 -11.388 1.00 84.94 96 VAL A O 1
ATOM 784 N N . PRO A 1 97 ? -6.092 1.519 -13.497 1.00 87.62 97 PRO A N 1
ATOM 785 C CA . PRO A 1 97 ? -5.225 0.431 -13.929 1.00 87.62 97 PRO A CA 1
ATOM 786 C C . PRO A 1 97 ? -3.766 0.877 -14.068 1.00 87.62 97 PRO A C 1
ATOM 788 O O . PRO A 1 97 ? -3.483 1.959 -14.578 1.00 87.62 97 PRO A O 1
ATOM 791 N N . ILE A 1 98 ? -2.851 -0.005 -13.666 1.00 88.94 98 ILE A N 1
ATOM 792 C CA . ILE A 1 98 ? -1.404 0.144 -13.854 1.00 88.94 98 ILE A CA 1
ATOM 793 C C . ILE A 1 98 ? -0.930 -0.918 -14.844 1.00 88.94 98 ILE A C 1
ATOM 795 O O . ILE A 1 98 ? -1.138 -2.121 -14.631 1.00 88.94 98 ILE A O 1
ATOM 799 N N . TYR A 1 99 ? -0.288 -0.468 -15.919 1.00 88.31 99 TYR A N 1
ATOM 800 C CA . TYR A 1 99 ? 0.203 -1.317 -16.995 1.00 88.31 99 TYR A CA 1
ATOM 801 C C . TYR A 1 99 ? 1.729 -1.345 -17.028 1.00 88.31 99 TYR A C 1
ATOM 803 O O . TYR A 1 99 ? 2.396 -0.375 -16.684 1.00 88.31 99 TYR A O 1
ATOM 811 N N . LEU A 1 100 ? 2.278 -2.467 -17.478 1.00 86.25 100 LEU A N 1
ATOM 812 C CA . LEU A 1 100 ? 3.673 -2.587 -17.876 1.00 86.25 100 LEU A CA 1
ATOM 813 C C . LEU A 1 100 ? 3.743 -2.714 -19.395 1.00 86.25 100 LEU A C 1
ATOM 815 O O . LEU A 1 100 ? 3.156 -3.642 -19.967 1.00 86.25 100 LEU A O 1
ATOM 819 N N . ASN A 1 101 ? 4.474 -1.806 -20.022 1.00 82.12 101 ASN A N 1
ATOM 820 C CA . ASN A 1 101 ? 4.780 -1.836 -21.440 1.00 82.12 101 ASN A CA 1
ATOM 821 C C . ASN A 1 101 ? 6.031 -2.686 -21.643 1.00 82.12 101 ASN A C 1
ATOM 823 O O . ASN A 1 101 ? 7.026 -2.538 -20.932 1.00 82.12 101 ASN A O 1
ATOM 827 N N . VAL A 1 102 ? 5.966 -3.610 -22.598 1.00 79.06 102 VAL A N 1
ATOM 828 C CA . VAL A 1 102 ? 7.075 -4.498 -22.952 1.00 79.06 102 VAL A CA 1
ATOM 829 C C . VAL A 1 102 ? 7.500 -4.199 -24.382 1.00 79.06 102 VAL A C 1
ATOM 831 O O . VAL A 1 102 ? 6.697 -4.368 -25.304 1.00 79.06 102 VAL A O 1
ATOM 834 N N . TYR A 1 103 ? 8.759 -3.807 -24.555 1.00 74.06 103 TYR A N 1
ATOM 835 C CA . TYR A 1 103 ? 9.373 -3.464 -25.835 1.00 74.06 103 TYR A CA 1
ATOM 836 C C . TYR A 1 103 ? 10.479 -4.455 -26.207 1.00 74.06 103 TYR A C 1
ATOM 838 O O . TYR A 1 103 ? 11.236 -4.920 -25.349 1.00 74.06 103 TYR A O 1
ATOM 846 N N . ASP A 1 104 ? 10.600 -4.754 -27.499 1.00 66.38 104 ASP A N 1
ATOM 847 C CA . ASP A 1 104 ? 11.684 -5.583 -28.031 1.00 66.38 104 ASP A CA 1
ATOM 848 C C . ASP A 1 104 ? 12.942 -4.735 -28.287 1.00 66.38 104 ASP A C 1
ATOM 850 O O . ASP A 1 104 ? 12.922 -3.862 -29.149 1.00 66.38 104 ASP A O 1
ATOM 854 N N . LEU A 1 105 ? 14.043 -5.009 -27.567 1.00 58.97 105 LEU A N 1
ATOM 855 C CA . LEU A 1 105 ? 15.325 -4.290 -27.713 1.00 58.97 105 LEU A CA 1
ATOM 856 C C . LEU A 1 105 ? 16.126 -4.676 -28.967 1.00 58.97 105 LEU A C 1
ATOM 858 O O . LEU A 1 105 ? 17.035 -3.941 -29.344 1.00 58.97 105 LEU A O 1
ATOM 862 N N . HIS A 1 106 ? 15.849 -5.820 -29.607 1.00 54.78 106 HIS A N 1
ATOM 863 C CA . HIS A 1 106 ? 16.603 -6.257 -30.787 1.00 54.78 106 HIS A CA 1
ATOM 864 C C . HIS A 1 106 ? 15.760 -7.122 -31.742 1.00 54.78 106 HIS A C 1
ATOM 866 O O . HIS A 1 106 ? 15.102 -8.064 -31.289 1.00 54.78 106 HIS A O 1
ATOM 872 N N . PRO A 1 107 ? 15.867 -6.939 -33.076 1.00 50.28 107 PRO A N 1
ATOM 873 C CA . PRO A 1 107 ? 15.245 -7.837 -34.059 1.00 50.28 107 PRO A CA 1
ATOM 874 C C . PRO A 1 107 ? 15.733 -9.306 -34.026 1.00 50.28 107 PRO A C 1
ATOM 876 O O . PRO A 1 107 ? 15.121 -10.158 -34.663 1.00 50.28 107 PRO A O 1
ATOM 879 N N . ILE A 1 108 ? 16.793 -9.647 -33.272 1.00 47.12 108 ILE A N 1
ATOM 880 C CA . ILE A 1 108 ? 17.344 -11.019 -33.161 1.00 47.12 108 ILE A CA 1
ATOM 881 C C . ILE A 1 108 ? 16.562 -11.883 -32.145 1.00 47.12 108 ILE A C 1
ATOM 883 O O . ILE A 1 108 ? 16.731 -13.104 -32.108 1.00 47.12 108 ILE A O 1
ATOM 887 N N . ASN A 1 109 ? 15.630 -11.300 -31.377 1.00 45.62 109 ASN A N 1
ATOM 888 C CA . ASN A 1 109 ? 14.806 -12.038 -30.408 1.00 45.62 109 ASN A CA 1
ATOM 889 C C . ASN A 1 109 ? 14.026 -13.215 -31.041 1.00 45.62 109 ASN A C 1
ATOM 891 O O . ASN A 1 109 ? 13.709 -14.176 -30.344 1.00 45.62 109 ASN A O 1
ATOM 895 N N . GLY A 1 110 ? 13.784 -13.211 -32.360 1.00 45.03 110 GLY A N 1
ATOM 896 C CA . GLY A 1 110 ? 13.165 -14.333 -33.079 1.00 45.03 110 GLY A CA 1
ATOM 897 C C . GLY A 1 110 ? 13.923 -15.666 -32.969 1.00 45.03 110 GLY A C 1
ATOM 898 O O . GLY A 1 110 ? 13.284 -16.713 -32.892 1.00 45.03 110 GLY A O 1
ATOM 899 N N . SER A 1 111 ? 15.258 -15.643 -32.883 1.00 41.97 111 SER A N 1
ATOM 900 C CA . SER A 1 111 ? 16.097 -16.856 -32.904 1.00 41.97 111 SER A CA 1
ATOM 901 C C . SER A 1 111 ? 16.465 -17.386 -31.511 1.00 41.97 111 SER A C 1
ATOM 903 O O . SER A 1 111 ? 16.794 -18.561 -31.364 1.00 41.97 111 SER A O 1
ATOM 905 N N . ILE A 1 112 ? 16.404 -16.540 -30.475 1.00 39.91 112 ILE A N 1
ATOM 906 C CA . ILE A 1 112 ? 16.827 -16.857 -29.090 1.00 39.91 112 ILE A CA 1
ATOM 907 C C . ILE A 1 112 ? 15.610 -17.018 -28.147 1.00 39.91 112 ILE A C 1
ATOM 909 O O . ILE A 1 112 ? 15.740 -17.435 -26.996 1.00 39.91 112 ILE A O 1
ATOM 913 N N . ASN A 1 113 ? 14.394 -16.778 -28.654 1.00 41.34 113 ASN A N 1
ATOM 914 C CA . ASN A 1 113 ? 13.135 -16.882 -27.905 1.00 41.34 113 ASN A CA 1
ATOM 915 C C . ASN A 1 113 ? 12.895 -18.250 -27.235 1.00 41.34 113 ASN A C 1
ATOM 917 O O . ASN A 1 113 ? 12.154 -18.309 -26.259 1.00 41.34 113 ASN A O 1
ATOM 921 N N . TRP A 1 114 ? 13.504 -19.342 -27.713 1.00 37.88 114 TRP A N 1
ATOM 922 C CA . TRP A 1 114 ? 13.271 -20.685 -27.165 1.00 37.88 114 TRP A CA 1
ATOM 923 C C . TRP A 1 114 ? 13.839 -20.898 -25.747 1.00 37.88 114 TRP A C 1
ATOM 925 O O . TRP A 1 114 ? 13.442 -21.851 -25.078 1.00 37.88 114 TRP A O 1
ATOM 935 N N . LEU A 1 115 ? 14.723 -20.011 -25.267 1.00 36.12 115 LEU A N 1
ATOM 936 C CA . LEU A 1 115 ? 15.310 -20.069 -23.918 1.00 36.12 115 LEU A CA 1
ATOM 937 C C . LEU A 1 115 ? 14.796 -18.987 -22.945 1.00 36.12 115 LEU A C 1
ATOM 939 O O . LEU A 1 115 ? 15.296 -18.913 -21.823 1.00 36.12 115 LEU A O 1
ATOM 943 N N . ASP A 1 116 ? 13.827 -18.144 -23.328 1.00 46.53 116 ASP A N 1
ATOM 944 C CA . ASP A 1 116 ? 13.418 -16.944 -22.562 1.00 46.53 116 ASP A CA 1
ATOM 945 C C . ASP A 1 116 ? 14.588 -15.975 -22.239 1.00 46.53 116 ASP A C 1
ATOM 947 O O . ASP A 1 116 ? 14.563 -15.272 -21.226 1.00 46.53 116 ASP A O 1
ATOM 951 N N . LEU A 1 117 ? 15.632 -15.927 -23.080 1.00 44.72 117 LEU A N 1
ATOM 952 C CA . LEU A 1 117 ? 16.835 -15.088 -22.890 1.00 44.72 117 LEU A CA 1
ATOM 953 C C . LEU A 1 117 ? 16.800 -13.763 -23.674 1.00 44.72 117 LEU A C 1
ATOM 955 O O . LEU A 1 117 ? 17.832 -13.125 -23.873 1.00 44.72 117 LEU A O 1
ATOM 959 N N . SER A 1 118 ? 15.632 -13.346 -24.147 1.00 47.75 118 SER A N 1
ATOM 960 C CA . SER A 1 118 ? 15.482 -12.114 -24.921 1.00 47.75 118 SER A CA 1
ATOM 961 C C . SER A 1 118 ? 15.699 -10.873 -24.045 1.00 47.75 118 SER A C 1
ATOM 963 O O . SER A 1 118 ? 15.186 -10.785 -22.927 1.00 47.75 118 SER A O 1
ATOM 965 N N . LEU A 1 119 ? 16.444 -9.897 -24.567 1.00 54.59 119 LEU A N 1
ATOM 966 C CA . LEU A 1 119 ? 16.603 -8.582 -23.949 1.00 54.59 119 LEU A CA 1
ATOM 967 C C . LEU A 1 119 ? 15.330 -7.773 -24.229 1.00 54.59 119 LEU A C 1
ATOM 969 O O . LEU A 1 119 ? 14.983 -7.541 -25.390 1.00 54.59 119 LEU A O 1
ATOM 973 N N . TYR A 1 120 ? 14.628 -7.360 -23.177 1.00 55.91 120 TYR A N 1
ATOM 974 C CA . TYR A 1 120 ? 13.453 -6.493 -23.276 1.00 55.91 120 TYR A CA 1
ATOM 975 C C . TYR A 1 120 ? 13.715 -5.180 -22.553 1.00 55.91 120 TYR A C 1
ATOM 977 O O . TYR A 1 120 ? 14.339 -5.163 -21.490 1.00 55.91 120 TYR A O 1
ATOM 985 N N . HIS A 1 121 ? 13.216 -4.093 -23.132 1.00 60.69 121 HIS A N 1
ATOM 986 C CA . HIS A 1 121 ? 13.056 -2.838 -22.419 1.00 60.69 121 HIS A CA 1
ATOM 987 C C . HIS A 1 121 ? 11.633 -2.804 -21.868 1.00 60.69 121 HIS A C 1
ATOM 989 O O . HIS A 1 121 ? 10.690 -3.296 -22.498 1.00 60.69 121 HIS A O 1
ATOM 995 N N . PHE A 1 122 ? 11.483 -2.258 -20.672 1.00 64.12 122 PHE A N 1
ATOM 996 C CA . PHE A 1 122 ? 10.193 -2.145 -20.016 1.00 64.12 122 PHE A CA 1
ATOM 997 C C . PHE A 1 122 ? 10.003 -0.702 -19.593 1.00 64.12 122 PHE A C 1
ATOM 999 O O . PHE A 1 122 ? 10.977 -0.074 -19.184 1.00 64.12 122 PHE A O 1
ATOM 1006 N N . GLY A 1 123 ? 8.761 -0.240 -19.621 1.00 57.16 123 GLY A N 1
ATOM 1007 C CA . GLY A 1 123 ? 8.328 1.004 -18.997 1.00 57.16 123 GLY A CA 1
ATOM 1008 C C . GLY A 1 123 ? 7.019 0.774 -18.252 1.00 57.16 123 GLY A C 1
ATOM 1009 O O . GLY A 1 123 ? 6.206 -0.076 -18.640 1.00 57.16 123 GLY A O 1
ATOM 1010 N N . ILE A 1 124 ? 6.836 1.444 -17.111 1.00 65.69 124 ILE A N 1
ATOM 1011 C CA . ILE A 1 124 ? 5.590 1.332 -16.348 1.00 65.69 124 ILE A CA 1
ATOM 1012 C C . ILE A 1 124 ? 4.679 2.485 -16.729 1.00 65.69 124 ILE A C 1
ATOM 1014 O O . ILE A 1 124 ? 4.971 3.655 -16.494 1.00 65.69 124 ILE A O 1
ATOM 1018 N N . GLN A 1 125 ? 3.554 2.137 -17.335 1.00 72.25 125 GLN A N 1
ATOM 1019 C CA . GLN A 1 125 ? 2.539 3.094 -17.712 1.00 72.25 125 GLN A CA 1
ATOM 1020 C C . GLN A 1 125 ? 1.545 3.214 -16.562 1.00 72.25 125 GLN A C 1
ATOM 1022 O O . GLN A 1 125 ? 0.762 2.298 -16.275 1.00 72.25 125 GLN A O 1
ATOM 1027 N N . ALA A 1 126 ? 1.580 4.371 -15.909 1.00 59.69 126 ALA A N 1
ATOM 1028 C CA . ALA A 1 126 ? 0.547 4.764 -14.973 1.00 59.69 126 ALA A CA 1
ATOM 1029 C C . ALA A 1 126 ? -0.488 5.668 -15.665 1.00 59.69 126 ALA A C 1
ATOM 1031 O O . ALA A 1 126 ? -0.359 6.043 -16.833 1.00 59.69 126 ALA A O 1
ATOM 1032 N N . VAL A 1 127 ? -1.573 5.949 -14.951 1.00 57.66 127 VAL A N 1
ATOM 1033 C CA . VAL A 1 127 ? -2.754 6.680 -15.436 1.00 57.66 127 VAL A CA 1
ATOM 1034 C C . VAL A 1 127 ? -2.391 7.972 -16.177 1.00 57.66 127 VAL A C 1
ATOM 1036 O O . VAL A 1 127 ? -1.477 8.677 -15.765 1.00 57.66 127 VAL A O 1
ATOM 1039 N N . HIS A 1 128 ? -3.188 8.304 -17.201 1.00 59.78 128 HIS A N 1
ATOM 1040 C CA . HIS A 1 128 ? -3.097 9.483 -18.079 1.00 59.78 128 HIS A CA 1
ATOM 1041 C C . HIS A 1 128 ? -2.051 9.425 -19.187 1.00 59.78 128 HIS A C 1
ATOM 1043 O O . HIS A 1 128 ? -1.771 10.443 -19.800 1.00 59.78 128 HIS A O 1
ATOM 1049 N N . GLY A 1 129 ? -1.548 8.233 -19.508 1.00 68.25 129 GLY A N 1
ATOM 1050 C CA . GLY A 1 129 ? -0.622 8.106 -20.626 1.00 68.25 129 GLY A C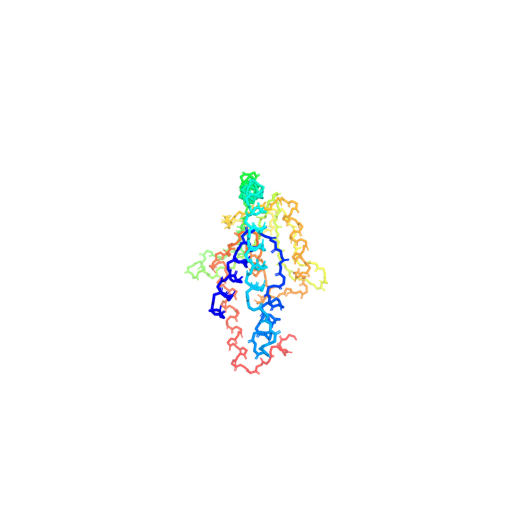A 1
ATOM 1051 C C . GLY A 1 129 ? 0.715 8.753 -20.304 1.00 68.25 129 GLY A C 1
ATOM 1052 O O . GLY A 1 129 ? 1.259 9.469 -21.121 1.00 68.25 129 GLY A O 1
ATOM 1053 N N . ILE A 1 130 ? 1.226 8.501 -19.099 1.00 81.38 130 ILE A N 1
ATOM 1054 C CA . ILE A 1 130 ? 2.607 8.819 -18.751 1.00 81.38 130 ILE A CA 1
ATOM 1055 C C . ILE A 1 130 ? 3.308 7.499 -18.469 1.00 81.38 130 ILE A C 1
ATOM 1057 O O . ILE A 1 130 ? 2.885 6.712 -17.612 1.00 81.38 130 ILE A O 1
ATOM 1061 N N . GLU A 1 131 ? 4.368 7.256 -19.220 1.00 85.19 131 GLU A N 1
ATOM 1062 C CA . GLU A 1 131 ? 5.289 6.158 -19.004 1.00 85.19 131 GLU A CA 1
ATOM 1063 C C . GLU A 1 131 ? 6.438 6.635 -18.120 1.00 85.19 131 GLU A C 1
ATOM 1065 O O . GLU A 1 131 ? 7.040 7.680 -18.368 1.00 85.19 131 GLU A O 1
ATOM 1070 N N . TYR A 1 132 ? 6.690 5.893 -17.045 1.00 86.75 132 TYR A N 1
ATOM 1071 C CA . TYR A 1 132 ? 7.799 6.141 -16.138 1.00 86.75 132 TYR A CA 1
ATOM 1072 C C . TYR A 1 132 ? 8.889 5.112 -16.386 1.00 86.75 132 TYR A C 1
ATOM 1074 O O . TYR A 1 132 ? 8.625 3.906 -16.402 1.00 86.75 132 TYR A O 1
ATOM 1082 N N . GLU A 1 133 ? 10.118 5.594 -16.496 1.00 84.06 133 GLU A N 1
ATOM 1083 C CA . GLU A 1 133 ? 11.308 4.779 -16.709 1.00 84.06 133 GLU A CA 1
ATOM 1084 C C . GLU A 1 133 ? 12.378 5.121 -15.682 1.00 84.06 133 GLU A C 1
ATOM 1086 O O . GLU A 1 133 ? 12.410 6.236 -15.172 1.00 84.06 133 GLU A O 1
ATOM 1091 N N . PHE A 1 134 ? 13.264 4.174 -15.378 1.00 84.81 134 PHE A N 1
ATOM 1092 C CA . PHE A 1 134 ? 14.403 4.413 -14.494 1.00 84.81 134 PHE A CA 1
ATOM 1093 C C . PHE A 1 134 ? 15.717 4.076 -15.197 1.00 84.81 134 PHE A C 1
ATOM 1095 O O . PHE A 1 134 ? 15.908 2.941 -15.645 1.00 84.81 134 PHE A O 1
ATOM 1102 N N . GLY A 1 135 ? 16.623 5.051 -15.254 1.00 82.38 135 GLY A N 1
ATOM 1103 C CA . GLY A 1 135 ? 17.919 4.949 -15.920 1.00 82.38 135 GLY A CA 1
ATOM 1104 C C . GLY A 1 135 ? 19.042 5.662 -15.165 1.00 82.38 135 GLY A C 1
ATOM 1105 O O . GLY A 1 135 ? 18.803 6.492 -14.287 1.00 82.38 135 GLY A O 1
ATOM 1106 N N . GLY A 1 136 ? 20.280 5.305 -15.507 1.00 81.38 136 GLY A N 1
ATOM 1107 C CA . GLY A 1 136 ? 21.486 5.878 -14.912 1.00 81.38 136 GLY A CA 1
ATOM 1108 C C . GLY A 1 136 ? 22.016 7.084 -15.677 1.00 81.38 136 GLY A C 1
ATOM 1109 O O . GLY A 1 136 ? 21.989 7.101 -16.905 1.00 81.38 136 GLY A O 1
ATOM 1110 N N . HIS A 1 137 ? 22.514 8.077 -14.942 1.00 82.31 137 HIS A N 1
ATOM 1111 C CA . HIS A 1 137 ? 23.249 9.230 -15.467 1.00 82.31 137 HIS A CA 1
ATOM 1112 C C . HIS A 1 137 ? 24.108 9.861 -14.354 1.00 82.31 137 HIS A C 1
ATOM 1114 O O . HIS A 1 137 ? 23.828 9.677 -13.169 1.00 82.31 137 HIS A O 1
ATOM 1120 N N . ASP A 1 138 ? 25.111 10.665 -14.719 1.00 86.06 138 ASP A N 1
ATOM 1121 C CA . ASP A 1 138 ? 26.154 11.162 -13.793 1.00 86.06 138 ASP A CA 1
ATOM 1122 C C . ASP A 1 138 ? 25.729 12.344 -12.899 1.00 86.06 138 ASP A C 1
ATOM 1124 O O . ASP A 1 138 ? 26.516 12.881 -12.122 1.00 86.06 138 ASP A O 1
ATOM 1128 N N . SER A 1 139 ? 24.471 12.767 -12.998 1.00 83.88 139 SER A N 1
ATOM 1129 C CA . SER A 1 139 ? 23.931 13.895 -12.229 1.00 83.88 139 SER A CA 1
ATOM 1130 C C . SER A 1 139 ? 23.219 13.392 -10.969 1.00 83.88 139 SER A C 1
ATOM 1132 O O . SER A 1 139 ? 22.523 12.376 -11.029 1.00 83.88 139 SER A O 1
ATOM 1134 N N . PRO A 1 140 ? 23.300 14.112 -9.835 1.00 84.88 140 PRO A N 1
ATOM 1135 C CA . PRO A 1 140 ? 22.556 13.776 -8.619 1.00 84.88 140 PRO A CA 1
ATOM 1136 C C . PRO A 1 140 ? 21.034 13.969 -8.756 1.00 84.88 140 PRO A C 1
ATOM 1138 O O . PRO A 1 140 ? 20.297 13.735 -7.799 1.00 84.88 140 PRO A O 1
ATOM 1141 N N . SER A 1 141 ? 20.547 14.406 -9.922 1.00 89.88 141 SER A N 1
ATOM 1142 C CA . SER A 1 141 ? 19.121 14.499 -10.228 1.00 89.88 141 SER A CA 1
ATOM 1143 C C . SER A 1 141 ? 18.437 13.127 -10.298 1.00 89.88 141 SER A C 1
ATOM 1145 O O . SER A 1 141 ? 19.072 12.068 -10.268 1.00 89.88 141 SER A O 1
ATOM 1147 N N . THR A 1 142 ? 17.103 13.145 -10.366 1.00 92.31 142 THR A N 1
ATOM 1148 C CA . THR A 1 142 ? 16.319 11.914 -10.490 1.00 92.31 142 THR A CA 1
ATOM 1149 C C . THR A 1 142 ? 16.697 11.138 -11.748 1.00 92.31 142 THR A C 1
ATOM 1151 O O . THR A 1 142 ? 16.824 11.731 -12.813 1.00 92.31 142 THR A O 1
ATOM 1154 N N . GLY A 1 143 ? 16.834 9.818 -11.606 1.00 88.19 143 GLY A N 1
ATOM 1155 C CA . GLY A 1 143 ? 16.965 8.896 -12.731 1.00 88.19 143 GLY A CA 1
ATOM 1156 C C . GLY A 1 143 ? 15.611 8.407 -13.239 1.00 88.19 143 GLY A C 1
ATOM 1157 O O . GLY A 1 143 ? 15.578 7.519 -14.085 1.00 88.19 143 GLY A O 1
ATOM 1158 N N . ILE A 1 144 ? 14.501 8.917 -12.685 1.00 89.94 144 ILE A N 1
ATOM 1159 C CA . ILE A 1 144 ? 13.155 8.627 -13.170 1.00 89.94 144 ILE A CA 1
ATOM 1160 C C . ILE A 1 144 ? 12.832 9.587 -14.313 1.00 89.94 144 ILE A C 1
ATOM 1162 O O . ILE A 1 144 ? 12.764 10.801 -14.119 1.00 89.94 144 ILE A O 1
ATOM 1166 N N . PHE A 1 145 ? 12.570 9.029 -15.486 1.00 84.38 145 PHE A N 1
ATOM 1167 C CA . PHE A 1 145 ? 12.163 9.755 -16.679 1.00 84.38 145 PHE A CA 1
ATOM 1168 C C . PHE A 1 145 ? 10.663 9.584 -16.917 1.00 84.38 145 PHE A C 1
ATOM 1170 O O . PHE A 1 145 ? 10.077 8.569 -16.537 1.00 84.38 145 PHE A O 1
ATOM 1177 N N . LYS A 1 146 ? 10.046 10.603 -17.520 1.00 85.75 146 LYS A N 1
ATOM 1178 C CA . LYS A 1 146 ? 8.646 10.597 -17.959 1.00 85.75 146 LYS A CA 1
ATOM 1179 C C . LYS A 1 146 ? 8.633 10.676 -19.482 1.00 85.75 146 LYS A C 1
ATOM 1181 O O . LYS A 1 146 ? 9.316 11.536 -20.037 1.00 85.75 146 LYS A O 1
ATOM 1186 N N . GLY A 1 147 ? 7.852 9.824 -20.127 1.00 73.62 147 GLY A N 1
ATOM 1187 C CA . GLY A 1 147 ? 7.658 9.820 -21.574 1.00 73.62 147 GLY A CA 1
ATOM 1188 C C . GLY A 1 147 ? 6.200 9.600 -21.954 1.00 73.62 147 GLY A C 1
ATOM 1189 O O . GLY A 1 147 ? 5.386 9.160 -21.133 1.00 73.62 147 GLY A O 1
ATOM 1190 N N . GLU A 1 148 ? 5.880 9.907 -23.209 1.00 73.94 148 GLU A N 1
ATOM 1191 C CA . GLU A 1 148 ? 4.622 9.478 -23.811 1.00 73.94 148 GLU A CA 1
ATOM 1192 C C . GLU A 1 148 ? 4.676 7.959 -24.034 1.00 73.94 148 GLU A C 1
ATOM 1194 O O . GLU A 1 148 ? 5.669 7.430 -24.546 1.00 73.94 148 GLU A O 1
ATOM 1199 N N . PRO A 1 149 ? 3.634 7.217 -23.634 1.00 67.31 149 PRO A N 1
ATOM 1200 C CA . PRO A 1 149 ? 3.633 5.777 -23.712 1.00 67.31 149 PRO A CA 1
ATOM 1201 C C . PRO A 1 149 ? 3.724 5.353 -25.167 1.00 67.31 149 PRO A C 1
ATOM 1203 O O . PRO A 1 149 ? 2.957 5.819 -26.010 1.00 67.31 149 PRO A O 1
ATOM 1206 N N . ARG A 1 150 ? 4.558 4.346 -25.429 1.00 66.62 150 ARG A N 1
ATOM 1207 C CA . ARG A 1 150 ? 4.717 3.723 -26.756 1.00 66.62 150 ARG A CA 1
ATOM 1208 C C . ARG A 1 150 ? 5.461 4.585 -27.774 1.00 66.62 150 ARG A C 1
ATOM 1210 O O . ARG A 1 150 ? 5.567 4.168 -28.925 1.00 66.62 150 ARG A O 1
ATOM 1217 N N . GLU A 1 151 ? 6.029 5.711 -27.356 1.00 61.88 151 GLU A N 1
ATOM 1218 C CA . GLU A 1 151 ? 6.904 6.544 -28.179 1.00 61.88 151 GLU A CA 1
ATOM 1219 C C . GLU A 1 151 ? 8.375 6.370 -27.766 1.00 61.88 151 GLU A C 1
ATOM 1221 O O . GLU A 1 151 ? 9.040 7.307 -27.337 1.00 61.88 151 GLU A O 1
ATOM 1226 N N . CYS A 1 152 ? 8.915 5.154 -27.921 1.00 55.97 152 CYS A N 1
ATOM 1227 C CA . CYS A 1 152 ? 10.364 4.928 -27.888 1.00 55.97 152 CYS A CA 1
ATOM 1228 C C . CYS A 1 152 ? 10.909 4.823 -29.323 1.00 55.97 152 CYS A C 1
ATOM 1230 O O . CYS A 1 152 ? 10.648 3.821 -30.000 1.00 55.97 152 CYS A O 1
ATOM 1232 N N . PRO A 1 153 ? 11.691 5.806 -29.810 1.00 56.62 153 PRO A N 1
ATOM 1233 C CA . PRO A 1 153 ? 12.308 5.742 -31.131 1.00 56.62 153 PRO A CA 1
ATOM 1234 C C . PRO A 1 153 ? 13.156 4.472 -31.301 1.00 56.62 153 PRO A C 1
ATOM 1236 O O . PRO A 1 153 ? 14.083 4.222 -30.536 1.00 56.62 153 PRO A O 1
ATOM 1239 N N . GLY A 1 154 ? 12.844 3.666 -32.319 1.00 57.34 154 GLY A N 1
ATOM 1240 C CA . GLY A 1 154 ? 13.596 2.448 -32.651 1.00 57.34 154 GLY A CA 1
ATOM 1241 C C . GLY A 1 154 ? 13.175 1.173 -31.909 1.00 57.34 154 GLY A C 1
ATOM 1242 O O . GLY A 1 154 ? 13.761 0.124 -32.171 1.00 57.34 154 GLY A O 1
ATOM 1243 N N . LEU A 1 155 ? 12.154 1.218 -31.044 1.00 63.53 155 LEU A N 1
ATOM 1244 C CA . LEU A 1 155 ? 11.639 0.049 -30.320 1.00 63.53 155 LEU A CA 1
ATOM 1245 C C . LEU A 1 155 ? 10.170 -0.217 -30.663 1.00 63.53 155 LEU A C 1
ATOM 1247 O O . LEU A 1 155 ? 9.351 0.694 -30.725 1.00 63.53 155 LEU A O 1
ATOM 1251 N N . THR A 1 156 ? 9.817 -1.488 -30.875 1.00 67.19 156 THR A N 1
ATOM 1252 C CA . THR A 1 156 ? 8.426 -1.890 -31.150 1.00 67.19 156 THR A CA 1
ATOM 1253 C C . THR A 1 156 ? 7.763 -2.375 -29.865 1.00 67.19 156 THR A C 1
ATOM 1255 O O . THR A 1 156 ? 8.310 -3.231 -29.164 1.00 67.19 156 THR A O 1
ATOM 1258 N N . LEU A 1 157 ? 6.574 -1.846 -29.551 1.00 72.62 157 LEU A N 1
ATOM 1259 C CA . LEU A 1 157 ? 5.762 -2.349 -28.444 1.00 72.62 157 LEU A CA 1
ATOM 1260 C C . LEU A 1 157 ? 5.304 -3.775 -28.758 1.00 72.62 157 LEU A C 1
ATOM 1262 O O . LEU A 1 157 ? 4.556 -4.006 -29.707 1.00 72.62 157 LEU A O 1
ATOM 1266 N N . ARG A 1 158 ? 5.690 -4.722 -27.908 1.00 72.94 158 ARG A N 1
ATOM 1267 C CA . ARG A 1 158 ? 5.285 -6.120 -28.030 1.00 72.94 158 ARG A CA 1
ATOM 1268 C C . ARG A 1 158 ? 3.988 -6.413 -27.293 1.00 72.94 158 ARG A C 1
ATOM 1270 O O . ARG A 1 158 ? 3.131 -7.134 -27.801 1.00 72.94 158 ARG A O 1
ATOM 1277 N N . LYS A 1 159 ? 3.873 -5.942 -26.047 1.00 79.75 159 LYS A N 1
ATOM 1278 C CA . LYS A 1 159 ? 2.759 -6.310 -25.166 1.00 79.75 159 LYS A CA 1
ATOM 1279 C C . LYS A 1 159 ? 2.505 -5.274 -24.079 1.00 79.75 159 LYS A C 1
ATOM 1281 O O . LYS A 1 159 ? 3.437 -4.723 -23.505 1.00 79.75 159 LYS A O 1
ATOM 1286 N N . LEU A 1 160 ? 1.226 -5.109 -23.749 1.00 82.94 160 LEU A N 1
ATOM 1287 C CA . LEU A 1 160 ? 0.750 -4.414 -22.558 1.00 82.94 160 LEU A CA 1
ATOM 1288 C C . LEU A 1 160 ? 0.342 -5.450 -21.503 1.00 82.94 160 LEU A C 1
ATOM 1290 O O . LEU A 1 160 ? -0.465 -6.339 -21.789 1.00 82.94 160 LEU A O 1
ATOM 1294 N N . ILE A 1 161 ? 0.883 -5.365 -20.291 1.00 85.44 161 ILE A N 1
ATOM 1295 C CA . ILE A 1 161 ? 0.535 -6.271 -19.190 1.00 85.44 161 ILE A CA 1
ATOM 1296 C C . ILE A 1 161 ? -0.174 -5.466 -18.105 1.00 85.44 161 ILE A C 1
ATOM 1298 O O . ILE A 1 161 ? 0.438 -4.609 -17.478 1.00 85.44 161 ILE A O 1
ATOM 1302 N N . LEU A 1 162 ? -1.452 -5.758 -17.847 1.00 89.62 162 LEU A N 1
ATOM 1303 C CA . LEU A 1 162 ? -2.137 -5.229 -16.666 1.00 89.62 162 LEU A CA 1
ATOM 1304 C C . LEU A 1 162 ? -1.525 -5.872 -15.420 1.00 89.62 162 LEU A C 1
ATOM 1306 O O . LEU A 1 162 ? -1.702 -7.071 -15.196 1.00 89.62 162 LEU A O 1
ATOM 1310 N N . ILE A 1 163 ? -0.825 -5.085 -14.606 1.00 88.62 163 ILE A N 1
ATOM 1311 C CA . ILE A 1 163 ? -0.239 -5.595 -13.365 1.00 88.62 163 ILE A CA 1
ATOM 1312 C C . ILE A 1 163 ? -1.290 -5.607 -12.250 1.00 88.62 163 ILE A C 1
ATOM 1314 O O . ILE A 1 163 ? -1.443 -6.589 -11.519 1.00 88.62 163 ILE A O 1
ATOM 1318 N N . GLY A 1 164 ? -2.063 -4.528 -12.145 1.00 90.25 164 GLY A N 1
ATOM 1319 C CA . GLY A 1 164 ? -3.060 -4.367 -11.100 1.00 90.25 164 GLY A CA 1
ATOM 1320 C C . GLY A 1 164 ? -3.814 -3.052 -11.206 1.00 90.25 164 GLY A C 1
ATOM 1321 O O . GLY A 1 164 ? -3.810 -2.394 -12.246 1.00 90.25 164 GLY A O 1
ATOM 1322 N N . ARG A 1 165 ? -4.493 -2.696 -10.118 1.00 90.25 165 ARG A N 1
ATOM 1323 C CA . ARG A 1 165 ? -5.210 -1.431 -9.985 1.00 90.25 165 ARG A CA 1
ATOM 1324 C C . ARG A 1 165 ? -4.792 -0.752 -8.689 1.00 90.25 165 ARG A C 1
ATOM 1326 O O . ARG A 1 165 ? -4.531 -1.450 -7.712 1.00 90.25 165 ARG A O 1
ATOM 1333 N N . THR A 1 166 ? -4.740 0.570 -8.711 1.00 90.00 166 THR A N 1
ATOM 1334 C CA . THR A 1 166 ? -4.502 1.423 -7.544 1.00 90.00 166 THR A CA 1
ATOM 1335 C C . THR A 1 166 ? -5.769 2.215 -7.227 1.00 90.00 166 THR A C 1
ATOM 1337 O O . THR A 1 166 ? -6.563 2.482 -8.126 1.00 90.00 166 THR A O 1
ATOM 1340 N N . ASP A 1 167 ? -5.990 2.542 -5.962 1.00 88.88 167 ASP A N 1
ATOM 1341 C CA . ASP A 1 167 ? -7.015 3.487 -5.507 1.00 88.88 167 ASP A CA 1
ATOM 1342 C C . ASP A 1 167 ? -6.558 4.951 -5.589 1.00 88.88 167 ASP A C 1
ATOM 1344 O O . ASP A 1 167 ? -7.363 5.852 -5.362 1.00 88.88 167 ASP A O 1
ATOM 1348 N N . LEU A 1 168 ? -5.289 5.185 -5.939 1.00 88.31 168 LEU A N 1
ATOM 1349 C CA . LEU A 1 168 ? -4.722 6.516 -6.111 1.00 88.31 168 LEU A CA 1
ATOM 1350 C C . LEU A 1 168 ? -5.167 7.154 -7.427 1.00 88.31 168 LEU A C 1
ATOM 1352 O O . LEU A 1 168 ? -5.061 6.563 -8.508 1.00 88.31 168 LEU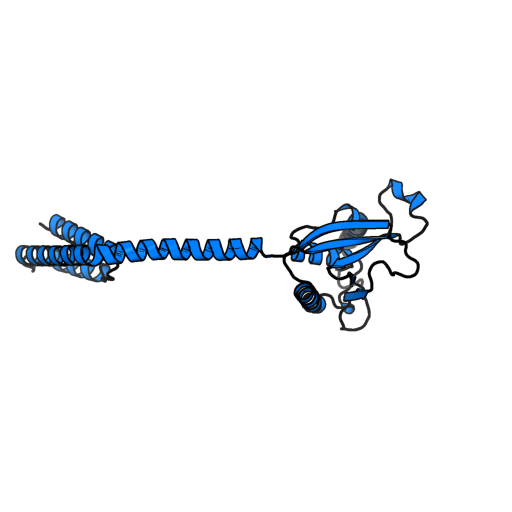 A O 1
ATOM 1356 N N . GLY A 1 169 ? -5.591 8.410 -7.341 1.00 85.31 169 GLY A N 1
ATOM 1357 C CA . GLY A 1 169 ? -5.851 9.248 -8.498 1.00 85.31 169 GLY A CA 1
ATOM 1358 C C . GLY A 1 169 ? -4.566 9.634 -9.251 1.00 85.31 169 GLY A C 1
ATOM 1359 O O . GLY A 1 169 ? -3.454 9.499 -8.738 1.00 85.31 169 GLY A O 1
ATOM 1360 N N . PRO A 1 170 ? -4.687 10.194 -10.466 1.00 82.00 170 PRO A N 1
ATOM 1361 C CA . PRO A 1 170 ? -3.544 10.558 -11.312 1.00 82.00 170 PRO A CA 1
ATOM 1362 C C . PRO A 1 170 ? -2.528 11.486 -10.637 1.00 82.00 170 PRO A C 1
ATOM 1364 O O . PRO A 1 170 ? -1.319 11.281 -10.735 1.00 82.00 170 PRO A O 1
ATOM 1367 N N . HIS A 1 171 ? -3.022 12.500 -9.924 1.00 85.56 171 HIS A N 1
ATOM 1368 C CA . HIS A 1 171 ? -2.181 13.451 -9.202 1.00 85.56 171 HIS A CA 1
ATOM 1369 C C . HIS A 1 171 ? -1.452 12.792 -8.021 1.00 85.56 171 HIS A C 1
ATOM 1371 O O . HIS A 1 171 ? -0.286 13.077 -7.765 1.00 85.56 171 HIS A O 1
ATOM 1377 N N . GLU A 1 172 ? -2.111 11.862 -7.330 1.00 89.44 172 GLU A N 1
ATOM 1378 C CA . GLU A 1 172 ? -1.512 11.120 -6.220 1.00 89.44 172 GLU A CA 1
ATOM 1379 C C . GLU A 1 172 ? -0.435 10.154 -6.715 1.00 89.44 172 GLU A C 1
ATOM 1381 O O . GLU A 1 172 ? 0.626 10.055 -6.103 1.00 89.44 172 GLU A O 1
ATOM 1386 N N . VAL A 1 173 ? -0.656 9.507 -7.863 1.00 89.00 173 VAL A N 1
ATOM 1387 C CA . VAL A 1 173 ? 0.366 8.693 -8.535 1.00 89.00 173 VAL A CA 1
ATOM 1388 C C . VAL A 1 173 ? 1.565 9.548 -8.949 1.00 89.00 173 VAL A C 1
ATOM 1390 O O . VAL A 1 173 ? 2.706 9.126 -8.774 1.00 89.00 173 VAL A O 1
ATOM 1393 N N . HIS A 1 174 ? 1.336 10.760 -9.457 1.00 88.31 174 HIS A N 1
ATOM 1394 C CA . HIS A 1 174 ? 2.417 11.687 -9.789 1.00 88.31 174 HIS A CA 1
ATOM 1395 C C . HIS A 1 174 ? 3.261 12.032 -8.559 1.00 88.31 174 HIS A C 1
ATOM 1397 O O . HIS A 1 174 ? 4.479 11.873 -8.585 1.00 88.31 174 HIS A O 1
ATOM 1403 N N . LYS A 1 175 ? 2.607 12.424 -7.462 1.00 92.25 175 LYS A N 1
ATOM 1404 C CA . LYS A 1 175 ? 3.269 12.729 -6.190 1.00 92.25 175 LYS A CA 1
ATOM 1405 C C . LYS A 1 175 ? 4.009 11.515 -5.626 1.00 92.25 175 LYS A C 1
ATOM 1407 O O . LYS A 1 175 ? 5.119 11.643 -5.122 1.00 92.25 175 LYS A O 1
ATOM 1412 N N . PHE A 1 176 ? 3.423 10.324 -5.742 1.00 93.38 176 PHE A N 1
ATOM 1413 C CA . PHE A 1 176 ? 4.086 9.072 -5.385 1.00 93.38 176 PHE A CA 1
ATOM 1414 C C . PHE A 1 176 ? 5.393 8.886 -6.171 1.00 93.38 176 PHE A C 1
ATOM 1416 O O . PHE A 1 176 ? 6.418 8.553 -5.578 1.00 93.38 176 PHE A O 1
ATOM 1423 N N . MET A 1 177 ? 5.377 9.134 -7.484 1.00 92.50 177 MET A N 1
ATOM 1424 C CA . MET A 1 177 ? 6.570 9.022 -8.326 1.00 92.50 177 MET A CA 1
ATOM 1425 C C . MET A 1 177 ? 7.626 10.076 -7.982 1.00 92.50 177 MET A C 1
ATOM 1427 O O . MET A 1 177 ? 8.807 9.742 -7.958 1.00 92.50 177 MET A O 1
ATOM 1431 N N . GLU A 1 178 ? 7.229 11.312 -7.667 1.00 92.19 178 GLU A N 1
ATOM 1432 C CA . GLU A 1 178 ? 8.138 12.371 -7.194 1.00 92.19 178 GLU A CA 1
ATOM 1433 C C . GLU A 1 178 ? 8.808 12.013 -5.862 1.00 92.19 178 GLU A C 1
ATOM 1435 O O . GLU A 1 178 ? 10.009 12.200 -5.688 1.00 92.19 178 GLU A O 1
ATOM 1440 N N . GLU A 1 179 ? 8.058 11.448 -4.918 1.00 95.12 179 GLU A N 1
ATOM 1441 C CA . GLU A 1 179 ? 8.628 10.981 -3.654 1.00 95.12 179 GLU A CA 1
ATOM 1442 C C . GLU A 1 179 ? 9.593 9.809 -3.870 1.00 95.12 179 GLU A C 1
ATOM 1444 O O . GLU A 1 179 ? 10.687 9.780 -3.302 1.00 95.12 179 GLU A O 1
ATOM 1449 N N . LEU A 1 180 ? 9.234 8.867 -4.746 1.00 93.69 180 LEU A N 1
ATOM 1450 C CA . LEU A 1 180 ? 10.090 7.737 -5.097 1.00 93.69 180 LEU A CA 1
ATOM 1451 C C . LEU A 1 180 ? 11.394 8.201 -5.769 1.00 93.69 180 LEU A C 1
ATOM 1453 O O . LEU A 1 180 ? 12.467 7.654 -5.490 1.00 93.69 180 LEU A O 1
ATOM 1457 N N . SER A 1 181 ? 11.316 9.259 -6.578 1.00 92.88 181 SER A N 1
ATOM 1458 C CA . SER A 1 181 ? 12.422 9.872 -7.324 1.00 92.88 181 SER A CA 1
ATOM 1459 C C . SER A 1 181 ? 13.589 10.311 -6.436 1.00 92.88 181 SER A C 1
ATOM 1461 O O . SER A 1 181 ? 14.735 10.276 -6.886 1.00 92.88 181 SER A O 1
ATOM 1463 N N . LYS A 1 182 ? 13.327 10.645 -5.164 1.00 93.75 182 LYS A N 1
ATOM 1464 C CA . LYS A 1 182 ? 14.354 10.998 -4.165 1.00 93.75 182 LYS A CA 1
ATOM 1465 C C . LYS A 1 182 ? 15.300 9.839 -3.862 1.00 93.75 182 LYS A C 1
ATOM 1467 O O . LYS A 1 182 ? 16.464 10.055 -3.546 1.00 93.75 182 LYS A O 1
ATOM 1472 N N . SER A 1 183 ? 14.795 8.610 -3.947 1.00 93.62 183 SER A N 1
ATOM 1473 C CA . SER A 1 183 ? 15.582 7.395 -3.724 1.00 93.62 183 SER A CA 1
ATOM 1474 C C . SER A 1 183 ? 16.101 6.778 -5.020 1.00 93.62 183 SER A C 1
ATOM 1476 O O . SER A 1 183 ? 17.083 6.047 -4.972 1.00 93.62 183 SER A O 1
ATOM 1478 N N . TYR A 1 184 ? 15.493 7.078 -6.168 1.00 92.19 184 TYR A N 1
ATOM 1479 C CA . TYR A 1 184 ? 15.902 6.611 -7.496 1.00 92.19 184 TYR A CA 1
ATOM 1480 C C . TYR A 1 184 ? 16.568 7.755 -8.282 1.00 92.19 184 TYR A C 1
ATOM 1482 O O . TYR A 1 184 ? 16.032 8.268 -9.267 1.00 92.19 184 TYR A O 1
ATOM 1490 N N . THR A 1 185 ? 17.750 8.181 -7.828 1.00 94.12 185 THR A N 1
ATOM 1491 C CA . THR A 1 185 ? 18.610 9.133 -8.558 1.00 94.12 185 THR A CA 1
ATOM 1492 C C . THR A 1 185 ? 19.370 8.433 -9.680 1.00 94.12 185 THR A C 1
ATOM 1494 O O . THR A 1 185 ? 19.602 7.221 -9.596 1.00 94.12 185 THR A O 1
ATOM 1497 N N . GLY A 1 186 ? 19.807 9.183 -10.696 1.00 87.94 186 GLY A N 1
ATOM 1498 C CA . GLY A 1 186 ? 20.610 8.639 -11.796 1.00 87.94 186 GLY A CA 1
ATOM 1499 C C . GLY A 1 186 ? 21.902 7.995 -11.311 1.00 87.94 186 GLY A C 1
ATOM 1500 O O . GLY A 1 186 ? 22.226 6.879 -11.708 1.00 87.94 186 GLY A O 1
ATOM 1501 N N . THR A 1 187 ? 22.573 8.637 -10.353 1.00 90.44 187 THR A N 1
ATOM 1502 C CA . THR A 1 187 ? 23.789 8.119 -9.706 1.00 90.44 187 THR A CA 1
ATOM 1503 C C . THR A 1 187 ? 23.560 6.858 -8.873 1.00 90.44 187 THR A C 1
ATOM 1505 O O . THR A 1 187 ? 24.513 6.154 -8.554 1.00 90.44 187 THR A O 1
ATOM 1508 N N . SER A 1 188 ? 22.312 6.553 -8.504 1.00 91.25 188 SER A N 1
ATOM 1509 C CA . SER A 1 188 ? 21.978 5.330 -7.769 1.00 91.25 188 SER A CA 1
ATOM 1510 C C . SER A 1 188 ? 21.691 4.135 -8.678 1.00 91.25 188 SER A C 1
ATOM 1512 O O . SER A 1 188 ? 21.498 3.028 -8.173 1.00 91.25 188 SER A O 1
ATOM 1514 N N . TYR A 1 189 ? 21.630 4.342 -9.996 1.00 83.44 189 TYR A N 1
ATOM 1515 C CA . TYR A 1 189 ? 21.385 3.267 -10.943 1.00 83.44 189 TYR A CA 1
ATOM 1516 C C . TYR A 1 189 ? 22.565 2.297 -10.962 1.00 83.44 189 TYR A C 1
ATOM 1518 O O . TYR A 1 189 ? 23.715 2.672 -11.182 1.00 83.44 189 TYR A O 1
ATOM 1526 N N . ASN A 1 190 ? 22.264 1.019 -10.778 1.00 80.94 190 ASN A N 1
ATOM 1527 C CA . ASN A 1 190 ? 23.227 -0.060 -10.878 1.00 80.94 190 ASN A CA 1
ATOM 1528 C C . ASN A 1 190 ? 22.624 -1.181 -11.722 1.00 80.94 190 ASN A C 1
ATOM 1530 O O . ASN A 1 190 ? 21.546 -1.683 -11.408 1.00 80.94 190 ASN A O 1
ATOM 1534 N N . LEU A 1 191 ? 23.340 -1.606 -12.768 1.00 74.12 191 LEU A N 1
ATOM 1535 C CA . LEU A 1 191 ? 22.874 -2.632 -13.709 1.00 74.12 191 LEU A CA 1
ATOM 1536 C C . LEU A 1 191 ? 22.443 -3.939 -13.032 1.00 74.12 191 LEU A C 1
ATOM 1538 O O . LEU A 1 191 ? 21.611 -4.656 -13.586 1.00 74.12 191 LEU A O 1
ATOM 1542 N N . ILE A 1 192 ? 22.979 -4.235 -11.850 1.00 70.75 192 ILE A N 1
ATOM 1543 C CA . ILE A 1 192 ? 22.770 -5.493 -11.142 1.00 70.75 192 ILE A CA 1
ATOM 1544 C C . ILE A 1 192 ? 21.866 -5.278 -9.933 1.00 70.75 192 ILE A C 1
ATOM 1546 O O . ILE A 1 192 ? 20.805 -5.886 -9.860 1.00 70.75 192 ILE A O 1
ATOM 1550 N N . THR A 1 193 ? 22.238 -4.386 -9.017 1.00 77.50 193 THR A N 1
ATOM 1551 C CA . THR A 1 193 ? 21.587 -4.271 -7.702 1.00 77.50 193 THR A CA 1
ATOM 1552 C C . THR A 1 193 ? 20.445 -3.259 -7.657 1.00 77.50 193 THR A C 1
ATOM 1554 O O . THR A 1 193 ? 19.666 -3.256 -6.703 1.00 77.50 193 THR A O 1
ATOM 1557 N N . LYS A 1 194 ? 20.335 -2.372 -8.657 1.00 83.56 194 LYS A N 1
ATOM 1558 C CA . LYS A 1 194 ? 19.325 -1.306 -8.679 1.00 83.56 194 LYS A CA 1
ATOM 1559 C C . LYS A 1 194 ? 19.097 -0.768 -10.090 1.00 83.56 194 LYS A C 1
ATOM 1561 O O . LYS A 1 194 ? 19.512 0.334 -10.433 1.00 83.56 194 LYS A O 1
ATOM 1566 N N . ASN A 1 195 ? 18.438 -1.578 -10.908 1.00 80.12 195 ASN A N 1
ATOM 1567 C CA . ASN A 1 195 ? 18.112 -1.271 -12.304 1.00 80.12 195 ASN A CA 1
ATOM 1568 C C . ASN A 1 195 ? 16.600 -1.049 -12.503 1.00 80.12 195 ASN A C 1
ATOM 1570 O O . ASN A 1 195 ? 15.812 -1.064 -11.551 1.00 80.12 195 ASN A O 1
ATOM 1574 N N . CYS A 1 196 ? 16.179 -0.898 -13.757 1.00 79.12 196 CYS A N 1
ATOM 1575 C CA . CYS A 1 196 ? 14.779 -0.723 -14.141 1.00 79.12 196 CYS A CA 1
ATOM 1576 C C . CYS A 1 196 ? 13.845 -1.837 -13.620 1.00 79.12 196 CYS A C 1
ATOM 1578 O O . CYS A 1 196 ? 12.736 -1.549 -13.179 1.00 79.12 196 CYS A O 1
ATOM 1580 N N . ASN A 1 197 ? 14.288 -3.098 -13.549 1.00 79.06 197 ASN A N 1
ATOM 1581 C CA . ASN A 1 197 ? 13.461 -4.197 -13.032 1.00 79.06 197 ASN A CA 1
ATOM 1582 C C . ASN A 1 197 ? 13.153 -4.043 -11.539 1.00 79.06 197 ASN A C 1
ATOM 1584 O O . ASN A 1 197 ? 12.047 -4.365 -11.096 1.00 79.06 197 ASN A O 1
ATOM 1588 N N . HIS A 1 198 ? 14.127 -3.559 -10.764 1.00 85.19 198 HIS A N 1
ATOM 1589 C CA . HIS A 1 198 ? 13.944 -3.272 -9.341 1.00 85.19 198 HIS A CA 1
ATOM 1590 C C . HIS A 1 198 ? 12.919 -2.160 -9.163 1.00 85.19 198 HIS A C 1
ATOM 1592 O O . HIS A 1 198 ? 11.968 -2.325 -8.400 1.00 85.19 198 HIS A O 1
ATOM 1598 N N . PHE A 1 199 ? 13.069 -1.092 -9.947 1.00 88.50 199 PHE A N 1
ATOM 1599 C CA . PHE A 1 199 ? 12.137 0.024 -9.980 1.00 88.50 199 PHE A CA 1
ATOM 1600 C C . PHE A 1 199 ? 10.707 -0.428 -10.315 1.00 88.50 199 PHE A C 1
ATOM 1602 O O . PHE A 1 199 ? 9.794 -0.187 -9.528 1.00 88.50 199 PHE A O 1
ATOM 1609 N N . TYR A 1 200 ? 10.492 -1.167 -11.409 1.00 86.56 200 TYR A N 1
ATOM 1610 C CA . TYR A 1 200 ? 9.147 -1.618 -11.794 1.00 86.56 200 TYR A CA 1
ATOM 1611 C C . TYR A 1 200 ? 8.521 -2.565 -10.782 1.00 86.56 200 TYR A C 1
ATOM 1613 O O . TYR A 1 200 ? 7.320 -2.486 -10.526 1.00 86.56 200 TYR A O 1
ATOM 1621 N N . ASN A 1 201 ? 9.315 -3.447 -10.176 1.00 88.19 201 ASN A N 1
ATOM 1622 C CA . ASN A 1 201 ? 8.813 -4.312 -9.122 1.00 88.19 201 ASN A CA 1
ATOM 1623 C C . ASN A 1 201 ? 8.426 -3.518 -7.863 1.00 88.19 201 ASN A C 1
ATOM 1625 O O . ASN A 1 201 ? 7.402 -3.831 -7.259 1.00 88.19 201 ASN A O 1
ATOM 1629 N N . ASP A 1 202 ? 9.214 -2.511 -7.480 1.00 92.06 202 ASP A N 1
ATOM 1630 C CA . ASP A 1 202 ? 8.950 -1.645 -6.325 1.00 92.06 202 ASP A CA 1
ATOM 1631 C C . ASP A 1 202 ? 7.690 -0.793 -6.540 1.00 92.06 202 ASP A C 1
ATOM 1633 O O . ASP A 1 202 ? 6.759 -0.848 -5.735 1.00 92.06 202 ASP A O 1
ATOM 1637 N N . VAL A 1 203 ? 7.592 -0.101 -7.680 1.00 91.62 203 VAL A N 1
ATOM 1638 C CA . VAL A 1 203 ? 6.403 0.679 -8.062 1.00 91.62 203 VAL A CA 1
ATOM 1639 C C . VAL A 1 203 ? 5.161 -0.207 -8.097 1.00 91.62 203 VAL A C 1
ATOM 1641 O O . VAL A 1 203 ? 4.147 0.119 -7.482 1.00 91.62 203 VAL A O 1
ATOM 1644 N N . SER A 1 204 ? 5.237 -1.348 -8.785 1.00 90.88 204 SER A N 1
ATOM 1645 C CA . SER A 1 204 ? 4.130 -2.298 -8.893 1.00 90.88 204 SER A CA 1
ATOM 1646 C C . SER A 1 204 ? 3.643 -2.755 -7.520 1.00 90.88 204 SER A C 1
ATOM 1648 O O . SER A 1 204 ? 2.438 -2.756 -7.254 1.00 90.88 204 SER A O 1
ATOM 1650 N N . LEU A 1 205 ? 4.576 -3.124 -6.640 1.00 93.12 205 LEU A N 1
ATOM 1651 C CA . LEU A 1 205 ? 4.255 -3.614 -5.308 1.00 93.12 205 LEU A CA 1
ATOM 1652 C C . LEU A 1 205 ? 3.590 -2.526 -4.464 1.00 93.12 205 LEU A C 1
ATOM 1654 O O . LEU A 1 205 ? 2.592 -2.806 -3.807 1.00 93.12 205 LEU A O 1
ATOM 1658 N N . ARG A 1 206 ? 4.102 -1.294 -4.509 1.00 93.75 206 ARG A N 1
ATOM 1659 C CA . ARG A 1 206 ? 3.567 -0.181 -3.716 1.00 93.75 206 ARG A CA 1
ATOM 1660 C C . ARG A 1 206 ? 2.225 0.333 -4.227 1.00 93.75 206 ARG A C 1
ATOM 1662 O O . ARG A 1 206 ? 1.365 0.633 -3.411 1.00 93.75 206 ARG A O 1
ATOM 1669 N N . LEU A 1 207 ? 2.027 0.409 -5.544 1.00 91.38 207 LEU A N 1
ATOM 1670 C CA . LEU A 1 207 ? 0.786 0.932 -6.127 1.00 91.38 207 LEU A CA 1
ATOM 1671 C C . LEU A 1 207 ? -0.346 -0.097 -6.176 1.00 91.38 207 LEU A C 1
ATOM 1673 O O . LEU A 1 207 ? -1.513 0.285 -6.146 1.00 91.38 207 LEU A O 1
ATOM 1677 N N . THR A 1 208 ? -0.027 -1.390 -6.299 1.00 91.88 208 THR A N 1
ATOM 1678 C CA . THR A 1 208 ? -1.038 -2.429 -6.575 1.00 91.88 208 THR A CA 1
ATOM 1679 C C . THR A 1 208 ? -1.007 -3.621 -5.620 1.00 91.88 208 THR A C 1
ATOM 1681 O O . THR A 1 208 ? -1.853 -4.511 -5.724 1.00 91.88 208 THR A O 1
ATOM 1684 N N . GLY A 1 209 ? -0.008 -3.708 -4.736 1.00 93.50 209 GLY A N 1
ATOM 1685 C CA . GLY A 1 209 ? 0.222 -4.877 -3.880 1.00 93.50 209 GLY A CA 1
ATOM 1686 C C . GLY A 1 209 ? 0.728 -6.120 -4.626 1.00 93.50 209 GLY A C 1
ATOM 1687 O O . GLY A 1 209 ? 0.917 -7.170 -4.013 1.00 93.50 209 GLY A O 1
ATOM 1688 N N . LYS A 1 210 ? 0.956 -6.038 -5.943 1.00 91.62 210 LYS A N 1
ATOM 1689 C CA . LYS A 1 210 ? 1.380 -7.164 -6.787 1.00 91.62 210 LYS A CA 1
ATOM 1690 C C . LYS A 1 210 ? 2.802 -6.961 -7.289 1.00 91.62 210 LYS A C 1
ATOM 1692 O O . LYS A 1 210 ? 3.228 -5.844 -7.551 1.00 91.62 210 LYS A O 1
ATOM 1697 N N . ARG A 1 211 ? 3.542 -8.058 -7.447 1.00 89.81 211 ARG A N 1
ATOM 1698 C CA . ARG A 1 211 ? 4.873 -8.052 -8.075 1.00 89.81 211 ARG A CA 1
ATOM 1699 C C . ARG A 1 211 ? 4.756 -8.216 -9.586 1.00 89.81 211 ARG A C 1
ATOM 1701 O O . ARG A 1 211 ? 3.813 -8.847 -10.066 1.00 89.81 211 ARG A O 1
ATOM 1708 N N . ILE A 1 212 ? 5.756 -7.730 -10.317 1.00 85.06 212 ILE A N 1
ATOM 1709 C CA . ILE A 1 212 ? 5.850 -7.975 -11.760 1.00 85.06 212 ILE A CA 1
ATOM 1710 C C . ILE A 1 212 ? 6.094 -9.472 -12.048 1.00 85.06 212 ILE A C 1
ATOM 1712 O O . ILE A 1 212 ? 6.707 -10.172 -11.228 1.00 85.06 212 ILE A O 1
ATOM 1716 N N . PRO A 1 213 ? 5.633 -9.998 -13.199 1.00 82.06 213 PRO A N 1
ATOM 1717 C CA . PRO A 1 213 ? 5.879 -11.383 -13.592 1.00 82.06 213 PRO A CA 1
ATOM 1718 C C . PRO A 1 213 ? 7.360 -11.784 -13.531 1.00 82.06 213 PRO A C 1
ATOM 1720 O O . PRO A 1 213 ? 8.230 -11.102 -14.066 1.00 82.06 213 PRO A O 1
ATOM 1723 N N . ARG A 1 214 ? 7.653 -12.938 -12.914 1.00 75.62 214 ARG A N 1
ATOM 1724 C CA . ARG A 1 214 ? 9.037 -13.394 -12.669 1.00 75.62 214 ARG A CA 1
ATOM 1725 C C . ARG A 1 214 ? 9.863 -13.565 -13.944 1.00 75.62 214 ARG A C 1
ATOM 1727 O O . ARG A 1 214 ? 11.067 -13.334 -13.895 1.00 75.62 214 ARG A O 1
ATOM 1734 N N . TRP A 1 215 ? 9.230 -13.965 -15.048 1.00 72.56 215 TRP A N 1
ATOM 1735 C CA . TRP A 1 215 ? 9.902 -14.192 -16.329 1.00 72.56 215 TRP A CA 1
ATOM 1736 C C . TRP A 1 215 ? 10.504 -12.906 -16.915 1.00 72.56 215 TRP A C 1
ATOM 1738 O O . TRP A 1 215 ? 11.557 -12.974 -17.536 1.00 72.56 215 TRP A O 1
ATOM 1748 N N . LEU A 1 216 ? 9.919 -11.734 -16.628 1.00 67.38 216 LEU A N 1
ATOM 1749 C CA . LEU A 1 216 ? 10.456 -10.432 -17.052 1.00 67.38 216 LEU A CA 1
ATOM 1750 C C . LEU A 1 216 ? 11.809 -10.125 -16.394 1.00 67.38 216 LEU A C 1
ATOM 1752 O O . LEU A 1 216 ? 12.643 -9.437 -16.964 1.00 67.38 216 LEU A O 1
ATOM 1756 N N . ASN A 1 217 ? 12.042 -10.672 -15.197 1.00 64.38 217 ASN A N 1
ATOM 1757 C CA . ASN A 1 217 ? 13.244 -10.444 -14.398 1.00 64.38 217 ASN A CA 1
ATOM 1758 C C . ASN A 1 217 ? 14.208 -11.652 -14.423 1.00 64.38 217 ASN A C 1
ATOM 1760 O O . ASN A 1 217 ? 15.024 -11.819 -13.519 1.00 64.38 217 ASN A O 1
ATOM 1764 N N . ARG A 1 218 ? 14.087 -12.562 -15.401 1.00 65.94 218 ARG A N 1
ATOM 1765 C CA . ARG A 1 218 ? 14.860 -13.818 -15.416 1.00 65.94 218 ARG A CA 1
ATOM 1766 C C . ARG A 1 218 ? 16.346 -13.584 -15.704 1.00 65.94 218 ARG A C 1
ATOM 1768 O O . ARG A 1 218 ? 17.182 -14.132 -14.995 1.00 65.94 218 ARG A O 1
ATOM 1775 N N . LEU A 1 219 ? 16.673 -12.736 -16.681 1.00 62.84 219 LEU A N 1
ATOM 1776 C CA . LEU A 1 219 ? 18.059 -12.444 -17.069 1.00 62.84 219 LEU A CA 1
ATOM 1777 C C . LEU A 1 219 ? 18.834 -11.666 -16.009 1.00 62.84 219 LEU A C 1
ATOM 1779 O O . LEU A 1 219 ? 19.947 -12.052 -15.671 1.00 62.84 219 LEU A O 1
ATOM 1783 N N . ALA A 1 220 ? 18.242 -10.605 -15.455 1.00 62.38 220 ALA A N 1
ATOM 1784 C CA . ALA A 1 220 ? 18.902 -9.818 -14.417 1.00 62.38 220 ALA A CA 1
ATOM 1785 C C . ALA A 1 220 ? 19.203 -10.669 -13.172 1.00 62.38 220 ALA A C 1
ATOM 1787 O O . ALA A 1 220 ? 20.288 -10.559 -12.617 1.00 62.38 220 ALA A O 1
ATOM 1788 N N . LYS A 1 221 ? 18.308 -11.597 -12.803 1.00 66.50 221 LYS A N 1
ATOM 1789 C CA . LYS A 1 221 ? 18.552 -12.557 -11.715 1.00 66.50 221 LYS A CA 1
ATOM 1790 C C . LYS A 1 221 ? 19.665 -13.553 -12.011 1.00 66.50 221 LYS A C 1
ATOM 1792 O O . LYS A 1 221 ? 20.441 -13.873 -11.121 1.00 66.50 221 LYS A O 1
ATOM 1797 N N . ILE A 1 222 ? 19.735 -14.062 -13.242 1.00 68.94 222 ILE A N 1
ATOM 1798 C CA . ILE A 1 222 ? 20.836 -14.945 -13.649 1.00 68.94 222 ILE A CA 1
ATOM 1799 C C . ILE A 1 222 ? 22.158 -14.169 -13.599 1.00 68.94 222 ILE A C 1
ATOM 1801 O O . ILE A 1 222 ? 23.130 -14.676 -13.051 1.00 68.94 222 ILE A O 1
ATOM 1805 N N . GLY A 1 223 ? 22.188 -12.934 -14.107 1.00 66.94 223 GLY A N 1
ATOM 1806 C CA . GLY A 1 223 ? 23.367 -12.068 -14.057 1.00 66.94 223 GLY A CA 1
ATOM 1807 C C . GLY A 1 223 ? 23.817 -11.744 -12.630 1.00 66.94 223 GLY A C 1
ATOM 1808 O O . GLY A 1 223 ? 24.998 -11.870 -12.326 1.00 66.94 223 GLY A O 1
ATOM 1809 N N . GLU A 1 224 ? 22.882 -11.394 -11.744 1.00 69.12 224 GLU A N 1
ATOM 1810 C CA . GLU A 1 224 ? 23.145 -11.164 -10.319 1.00 69.12 224 GLU A CA 1
ATOM 1811 C C . GLU A 1 224 ? 23.727 -12.411 -9.646 1.00 69.12 224 GLU A C 1
ATOM 1813 O O . GLU A 1 224 ? 24.763 -12.320 -8.993 1.00 69.12 224 GLU A O 1
ATOM 1818 N N . GLN A 1 225 ? 23.115 -13.581 -9.857 1.00 73.69 225 GLN A N 1
ATOM 1819 C CA . GLN A 1 225 ? 23.592 -14.836 -9.279 1.00 73.69 225 GLN A CA 1
ATOM 1820 C C . GLN A 1 225 ? 24.992 -15.200 -9.784 1.00 73.69 225 GLN A C 1
ATOM 1822 O O . GLN A 1 225 ? 25.855 -15.555 -8.988 1.00 73.69 225 GLN A O 1
ATOM 1827 N N . LEU A 1 226 ? 25.243 -15.072 -11.090 1.00 74.12 226 LEU A N 1
ATOM 1828 C CA . LEU A 1 226 ? 26.555 -15.353 -11.675 1.00 74.12 226 LEU A CA 1
ATOM 1829 C C . LEU A 1 226 ? 27.629 -14.384 -11.168 1.00 74.12 226 LEU A C 1
ATOM 1831 O O . LEU A 1 226 ? 28.756 -14.811 -10.916 1.00 74.12 226 LEU A O 1
ATOM 1835 N N . LEU A 1 227 ? 27.295 -13.101 -10.990 1.00 67.56 227 LEU A N 1
ATOM 1836 C CA . LEU A 1 227 ? 28.204 -12.131 -10.383 1.00 67.56 227 LEU A CA 1
ATOM 1837 C C . LEU A 1 227 ? 28.495 -12.498 -8.925 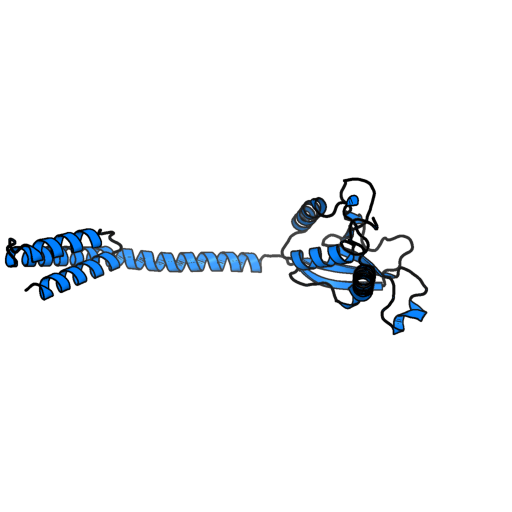1.00 67.56 227 LEU A C 1
ATOM 1839 O O . LEU A 1 227 ? 29.656 -12.508 -8.521 1.00 67.56 227 LEU A O 1
ATOM 1843 N N . LEU A 1 228 ? 27.462 -12.821 -8.144 1.00 71.69 228 LEU A N 1
ATOM 1844 C CA . LEU A 1 228 ? 27.607 -13.217 -6.747 1.00 71.69 228 LEU A CA 1
ATOM 1845 C C . LEU A 1 228 ? 28.511 -14.450 -6.632 1.00 71.69 228 LEU A C 1
ATOM 1847 O O . LEU A 1 228 ? 29.451 -14.458 -5.840 1.00 71.69 228 LEU A O 1
ATOM 1851 N N . ASP A 1 229 ? 28.291 -15.454 -7.480 1.00 74.75 229 ASP A N 1
ATOM 1852 C CA . ASP A 1 229 ? 29.099 -16.669 -7.543 1.00 74.75 229 ASP A CA 1
ATOM 1853 C C . ASP A 1 229 ? 30.554 -16.359 -7.931 1.00 74.75 229 ASP A C 1
ATOM 1855 O O . ASP A 1 229 ? 31.481 -16.943 -7.368 1.00 74.75 229 ASP A O 1
ATOM 1859 N N . ALA A 1 230 ? 30.781 -15.432 -8.867 1.00 70.25 230 ALA A N 1
ATOM 1860 C CA . ALA A 1 230 ? 32.117 -15.008 -9.282 1.00 70.25 230 ALA A CA 1
ATOM 1861 C C . ALA A 1 230 ? 32.858 -14.233 -8.178 1.00 70.25 230 ALA A C 1
ATOM 1863 O O . ALA A 1 230 ? 34.039 -14.488 -7.934 1.00 70.25 230 ALA A O 1
ATOM 1864 N N . LEU A 1 231 ? 32.175 -13.332 -7.468 1.00 66.75 231 LEU A N 1
ATOM 1865 C CA . LEU A 1 231 ? 32.729 -12.583 -6.333 1.00 66.75 231 LEU A CA 1
ATOM 1866 C C . LEU A 1 231 ? 33.050 -13.509 -5.154 1.00 66.75 231 LEU A C 1
ATOM 1868 O O . LEU A 1 231 ? 34.127 -13.426 -4.567 1.00 66.75 231 LEU A O 1
ATOM 1872 N N . THR A 1 232 ? 32.162 -14.466 -4.878 1.00 70.56 232 THR A N 1
ATOM 1873 C CA . THR A 1 232 ? 32.354 -15.474 -3.824 1.00 70.56 232 THR A CA 1
ATOM 1874 C C . THR A 1 232 ? 33.526 -16.403 -4.148 1.00 70.56 232 THR A C 1
ATOM 1876 O O . THR A 1 232 ? 34.311 -16.740 -3.267 1.00 70.56 232 THR A O 1
ATOM 1879 N N . LYS A 1 233 ? 33.706 -16.780 -5.422 1.00 68.94 233 LYS A N 1
ATOM 1880 C CA . LYS A 1 233 ? 34.843 -17.601 -5.877 1.00 68.94 233 LYS A CA 1
ATOM 1881 C C . LYS A 1 233 ? 36.175 -16.851 -5.914 1.00 68.94 233 LYS A C 1
ATOM 1883 O O . LYS A 1 233 ? 37.218 -17.493 -5.853 1.00 68.94 233 LYS A O 1
ATOM 1888 N N . SER A 1 234 ? 36.158 -15.525 -6.033 1.00 60.72 234 SER A N 1
ATOM 1889 C CA . SER A 1 234 ? 37.372 -14.710 -6.174 1.00 60.72 234 SER A CA 1
ATOM 1890 C C . SER A 1 234 ? 37.879 -14.093 -4.864 1.00 60.72 234 SER A C 1
ATOM 1892 O O . SER A 1 234 ? 38.930 -13.458 -4.886 1.00 60.72 234 SER A O 1
ATOM 1894 N N . ASN A 1 235 ? 37.192 -14.281 -3.722 1.00 56.12 235 ASN A N 1
ATOM 1895 C CA . ASN A 1 235 ? 37.500 -13.602 -2.446 1.00 56.12 235 ASN A CA 1
ATOM 1896 C C . ASN A 1 235 ? 37.637 -12.069 -2.593 1.00 56.12 235 ASN A C 1
ATOM 1898 O O . ASN A 1 235 ? 38.306 -11.404 -1.796 1.00 56.12 235 ASN A O 1
ATOM 1902 N N . LEU A 1 236 ? 37.020 -11.486 -3.623 1.00 54.91 236 LEU A N 1
ATOM 1903 C CA . LEU A 1 236 ? 37.068 -10.054 -3.870 1.00 54.91 236 LEU A CA 1
ATOM 1904 C C . LEU A 1 236 ? 35.928 -9.390 -3.100 1.00 54.91 236 LEU A C 1
ATOM 1906 O O . LEU A 1 236 ? 34.750 -9.593 -3.386 1.00 54.91 236 LEU A O 1
ATOM 1910 N N . ASN A 1 237 ? 36.294 -8.580 -2.104 1.00 50.00 237 ASN A N 1
ATOM 1911 C CA . ASN A 1 237 ? 35.353 -7.701 -1.421 1.00 50.00 237 ASN A CA 1
ATOM 1912 C C . ASN A 1 237 ? 34.733 -6.725 -2.432 1.00 50.00 237 ASN A C 1
ATOM 1914 O O . ASN A 1 237 ? 35.454 -6.081 -3.197 1.00 50.00 237 ASN A O 1
ATOM 1918 N N . PHE A 1 238 ? 33.408 -6.567 -2.359 1.00 48.41 238 PHE A N 1
ATOM 1919 C CA . PHE A 1 238 ? 32.577 -5.703 -3.213 1.00 48.41 238 PHE A CA 1
ATOM 1920 C C . PHE A 1 238 ? 33.124 -4.276 -3.420 1.00 48.41 238 PHE A C 1
ATOM 1922 O O . PHE A 1 238 ? 32.815 -3.645 -4.422 1.00 48.41 238 PHE A O 1
ATOM 1929 N N . GLY A 1 239 ? 33.951 -3.766 -2.502 1.00 46.62 239 GLY A N 1
ATOM 1930 C CA . GLY A 1 239 ? 34.531 -2.422 -2.569 1.00 46.62 239 GLY A CA 1
ATOM 1931 C C . GLY A 1 239 ? 35.770 -2.249 -3.458 1.00 46.62 239 GLY A C 1
ATOM 1932 O O . GLY A 1 239 ? 36.367 -1.182 -3.396 1.00 46.62 239 GLY A O 1
ATOM 1933 N N . LYS A 1 240 ? 36.218 -3.265 -4.216 1.00 41.88 240 LYS A N 1
ATOM 1934 C CA . LYS A 1 240 ? 37.439 -3.174 -5.053 1.00 41.88 240 LYS A CA 1
ATOM 1935 C C . LYS A 1 240 ? 37.251 -3.410 -6.561 1.00 41.88 240 LYS A C 1
ATOM 1937 O O . LYS A 1 240 ? 38.246 -3.392 -7.276 1.00 41.88 240 LYS A O 1
ATOM 1942 N N . ILE A 1 241 ? 36.025 -3.618 -7.051 1.00 42.19 241 ILE A N 1
ATOM 1943 C CA . ILE A 1 241 ? 35.734 -3.745 -8.502 1.00 42.19 241 ILE A CA 1
ATOM 1944 C C . ILE A 1 241 ? 34.726 -2.673 -8.971 1.00 42.19 241 ILE A C 1
ATOM 1946 O O . ILE A 1 241 ? 33.996 -2.868 -9.938 1.00 42.19 241 ILE A O 1
ATOM 1950 N N . LEU A 1 242 ? 34.667 -1.534 -8.280 1.00 39.72 242 LEU A N 1
ATOM 1951 C CA . LEU A 1 242 ? 33.984 -0.324 -8.742 1.00 39.72 242 LEU A CA 1
ATOM 1952 C C . LEU A 1 242 ? 34.966 0.840 -8.663 1.00 39.72 242 LEU A C 1
ATOM 1954 O O . LEU A 1 242 ? 35.532 1.026 -7.562 1.00 39.72 242 LEU A O 1
#

Secondary structure (DSSP, 8-state):
-HHHHHHHHHHHHHHHHHTT----HHHHHHHHHHHHHS--S-HHHHHHHHHHHHHHHHHHHHHHHHHHHHHHHHHHHHHHHHHHHHHHHHHH---EEEEEEEEES-TTHHHHGGGT---EEEEEEETTTEEEEE---SSSSB-EEEE-TT--TT-EEEEEEEEEEES--HHHHHHHHHHHHTTSBGGG-BTTTBSHHHHHHHHHHHHHS-PPPGGGGHHHHHHHHHHHHHHHHHT--GGG--

Radius of gyration: 35.33 Å; chains: 1; bounding box: 68×35×102 Å

InterPro domains:
  IPR008580 PPPDE peptidase domain [PF05903] (97-224)
  IPR008580 PPPDE peptidase domain [PS51858] (96-242)
  IPR008580 PPPDE peptidase domain [PTHR12378] (97-227)
  IPR008580 PPPDE peptidase domain [SM01179] (96-236)
  IPR042266 PPPDE peptidase domain superfamily [G3DSA:3.90.1720.30] (93-238)

Organism: NCBI:txid461633